Protein AF-A0A6S7KUR8-F1 (afdb_monomer_lite)

Radius of gyration: 21.48 Å; chains: 1; bounding box: 57×66×57 Å

Foldseek 3Di:
DDDDDPDPPPPDDDQKAKAWPVVWFACLAAPDPDQFQPDNQAEDNNSHDRRGTDHDDDDDDDAQDKGKTWMFIQAKALDPRDWDKKWKKKFFDPQAAQAQDSDAQDLQLVPAPPSASSPRRNGGYDDGNVLLLLQVQEFDDPPDDLDPQQAPDRGQLDHNNRRPSDHRRSDRNNVVPDPPDQADDSIATAEMAGQDLVCVVVQQCSGLQQDWHKFKDFDPQVCVVVVVPDHHGYPDDVVQQVDWDWDDPDPPDDTDITGIDTDTDHRNPHGGHHYDHHFTFDHGPSTAGPPRHTDIDITNHHDDPGRHMDMDMD

Sequence (314 aa):
MAKFARIFLLLATVQADMYLHNPRGSNNRLDEAKRERNNANRLFDSQNNNRGGYNVGSLYYYQESMLSVEWTNQHSCGDQNTHCEIILQYMCGDLVRDGTTTQTIPDNRVQCKNYNCNTDKTFGMHEDYDYYQECKYRNRNKGLFAADQNLKKDSAQATRQNPAGTRRGYECPEERDYYPYWHPSPWKDIAVLTNDATRCPFYEEESENVKGRYECVLPKEYLRSKNYRRYKIPNNEADCLAFSHIHYPSAFSNATELRGEWVLRPSHNLPPPECRETDWSRDNHLGNGVGGFPNTYNWTLPNINEESCTLRIR

pLDDT: mean 90.84, std 12.27, range [32.88, 98.19]

Secondary structure (DSSP, 8-state):
-----------------EEEEETTP-TT-SS-SSSS-S-TTSS----S-TT-----------TTSEEEEEEEETEEESSTT---EEEEEEEE-TT-B--S-SSPPPSSGGGSGGG-TTT-TTS-BSS-HHHHHHHHHBBP-TTS--TT-----SBTT--SS-TT----TT--HHHHHSSS-SS--SPEEEEEEES-GGGHHHHHHHSTTTS-EEEEEPPHHHHHHTTTTS--B-SSHHHHHT-EEEE-SSTTSPPEEEE-EEEEEPP---PPPEEEEPPPEEESTT---GGGPPEEEEEEPP----S-EEEEE-

InterPro domains:
  IPR053320 Protein DD3-3 O-glycosylation [PTHR35170] (5-314)

Organism: Paramuricea clavata (NCBI:txid317549)

Structure (mmCIF, N/CA/C/O backbone):
data_AF-A0A6S7KUR8-F1
#
_entry.id   AF-A0A6S7KUR8-F1
#
loop_
_atom_site.group_PDB
_atom_site.id
_atom_site.type_symbol
_atom_site.label_atom_id
_atom_site.label_alt_id
_atom_site.label_comp_id
_atom_site.label_asym_id
_atom_site.label_entity_id
_atom_site.label_seq_id
_atom_site.pdbx_PDB_ins_code
_atom_site.Cartn_x
_atom_site.Cartn_y
_atom_site.Cartn_z
_atom_site.occupancy
_atom_site.B_iso_or_equiv
_atom_site.auth_seq_id
_atom_site.auth_comp_id
_atom_site.auth_asym_id
_atom_site.auth_atom_id
_atom_site.pdbx_PDB_model_num
ATOM 1 N N . MET A 1 1 ? -25.609 -47.540 -11.527 1.00 36.53 1 MET A N 1
ATOM 2 C CA . MET A 1 1 ? -24.777 -46.397 -11.966 1.00 36.53 1 MET A CA 1
ATOM 3 C C . MET A 1 1 ? -25.183 -45.184 -11.144 1.00 36.53 1 MET A C 1
ATOM 5 O O . MET A 1 1 ? -26.255 -44.636 -11.372 1.00 36.53 1 MET A O 1
ATOM 9 N N . ALA A 1 2 ? -24.413 -44.856 -10.106 1.00 32.88 2 ALA A N 1
ATOM 10 C CA . ALA A 1 2 ? -24.737 -43.768 -9.188 1.00 32.88 2 ALA A CA 1
ATOM 11 C C . ALA A 1 2 ? -24.452 -42.415 -9.857 1.00 32.88 2 ALA A C 1
ATOM 13 O O . ALA A 1 2 ? -23.345 -42.170 -10.335 1.00 32.88 2 ALA A O 1
ATOM 14 N N . LYS A 1 3 ? -25.472 -41.555 -9.922 1.00 37.75 3 LYS A N 1
ATOM 15 C CA . LYS A 1 3 ? -25.357 -40.176 -10.401 1.00 37.75 3 LYS A CA 1
ATOM 16 C C . LYS A 1 3 ? -24.596 -39.365 -9.350 1.00 37.75 3 LYS A C 1
ATOM 18 O O . LYS A 1 3 ? -25.126 -39.116 -8.273 1.00 37.75 3 LYS A O 1
ATOM 23 N N . PHE A 1 4 ? -23.370 -38.953 -9.661 1.00 36.06 4 PHE A N 1
ATOM 24 C CA . PHE A 1 4 ? -22.641 -37.968 -8.864 1.00 36.06 4 PHE A CA 1
ATOM 25 C C . PHE A 1 4 ? -23.306 -36.597 -9.034 1.00 36.06 4 PHE A C 1
ATOM 27 O O . PHE A 1 4 ? -23.200 -35.968 -10.087 1.00 36.06 4 PHE A O 1
ATOM 34 N N . ALA A 1 5 ? -24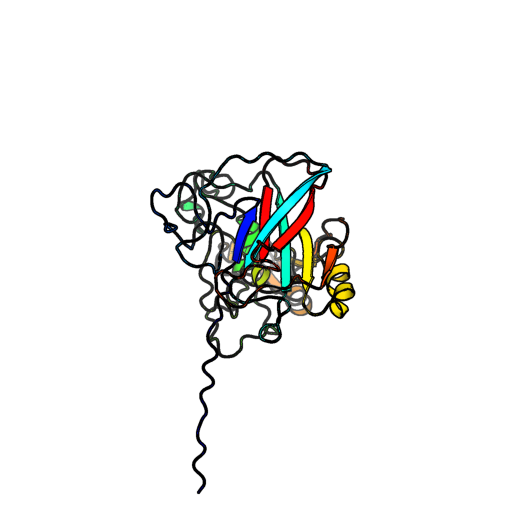.009 -36.142 -7.998 1.00 39.62 5 ALA A N 1
ATOM 35 C CA . ALA A 1 5 ? -24.450 -34.762 -7.883 1.00 39.62 5 ALA A CA 1
ATOM 36 C C . ALA A 1 5 ? -23.217 -33.880 -7.631 1.00 39.62 5 ALA A C 1
ATOM 38 O O . ALA A 1 5 ? -22.554 -34.001 -6.603 1.00 39.62 5 ALA A O 1
ATOM 39 N N . ARG A 1 6 ? -22.883 -33.012 -8.590 1.00 38.53 6 ARG A N 1
ATOM 40 C CA . ARG A 1 6 ? -21.882 -31.959 -8.394 1.00 38.53 6 ARG A CA 1
ATOM 41 C C . ARG A 1 6 ? -22.517 -30.861 -7.546 1.00 38.53 6 ARG A C 1
ATOM 43 O O . ARG A 1 6 ? -23.313 -30.077 -8.054 1.00 38.53 6 ARG A O 1
ATOM 50 N N . ILE A 1 7 ? -22.179 -30.830 -6.262 1.00 37.28 7 ILE A N 1
ATOM 51 C CA . ILE A 1 7 ? -22.455 -29.688 -5.391 1.00 37.28 7 ILE A CA 1
ATOM 52 C C . ILE A 1 7 ? -21.520 -28.563 -5.846 1.00 37.28 7 ILE A C 1
ATOM 54 O O . ILE A 1 7 ? -20.311 -28.628 -5.640 1.00 37.28 7 ILE A O 1
ATOM 58 N N . PHE A 1 8 ? -22.074 -27.560 -6.526 1.00 39.94 8 PHE A N 1
ATOM 59 C CA . PHE A 1 8 ? -21.392 -26.292 -6.761 1.00 39.94 8 PHE A CA 1
ATOM 60 C C . PHE A 1 8 ? -21.414 -25.509 -5.446 1.00 39.94 8 PHE A C 1
ATOM 62 O O . PHE A 1 8 ? -22.440 -24.938 -5.081 1.00 39.94 8 PHE A O 1
ATOM 69 N N . LEU A 1 9 ? -20.296 -25.509 -4.717 1.00 37.38 9 LEU A N 1
ATOM 70 C CA . LEU A 1 9 ? -20.076 -24.547 -3.641 1.00 37.38 9 LEU A CA 1
ATOM 71 C C . LEU A 1 9 ? -19.851 -23.178 -4.305 1.00 37.38 9 LEU A C 1
ATOM 73 O O . LEU A 1 9 ? -18.786 -22.918 -4.857 1.00 37.38 9 LEU A O 1
ATOM 77 N N . LEU A 1 10 ? -20.878 -22.329 -4.308 1.00 37.81 10 LEU A N 1
ATOM 78 C CA . LEU A 1 10 ? -20.752 -20.912 -4.643 1.00 37.81 10 LEU A CA 1
ATOM 79 C C . LEU A 1 10 ? -20.087 -20.210 -3.453 1.00 37.81 10 LEU A C 1
ATOM 81 O O . LEU A 1 10 ? -20.764 -19.805 -2.512 1.00 37.81 10 LEU A O 1
ATOM 85 N N . LEU A 1 11 ? -18.759 -20.097 -3.473 1.00 43.19 11 LEU A N 1
ATOM 86 C CA . LEU A 1 11 ? -18.032 -19.240 -2.540 1.00 43.19 11 LEU A CA 1
ATOM 87 C C . LEU A 1 11 ? -18.072 -17.813 -3.089 1.00 43.19 11 LEU A C 1
ATOM 89 O O . LEU A 1 11 ? -17.308 -17.443 -3.975 1.00 43.19 11 LEU A O 1
ATOM 93 N N . ALA A 1 12 ? -19.016 -17.020 -2.585 1.00 37.31 12 ALA A N 1
ATOM 94 C CA . ALA A 1 12 ? -19.077 -15.596 -2.872 1.00 37.31 12 ALA A CA 1
ATOM 95 C C . ALA A 1 12 ? -17.811 -14.897 -2.348 1.00 37.31 12 ALA A C 1
ATOM 97 O O . ALA A 1 12 ? -17.317 -15.195 -1.259 1.00 37.31 12 ALA A O 1
ATOM 98 N N . THR A 1 13 ? -17.290 -13.944 -3.118 1.00 42.72 13 THR A N 1
ATOM 99 C CA . THR A 1 13 ? -16.336 -12.951 -2.619 1.00 42.72 13 THR A CA 1
ATOM 100 C C . THR A 1 13 ? -17.027 -12.160 -1.511 1.00 42.72 13 THR A C 1
ATOM 102 O O . THR A 1 13 ? -17.958 -11.403 -1.787 1.00 42.72 13 THR A O 1
ATOM 105 N N . VAL A 1 14 ? -16.625 -12.363 -0.258 1.00 49.25 14 VAL A N 1
ATOM 106 C CA . VAL A 1 14 ? -17.146 -11.582 0.867 1.00 49.25 14 VAL A CA 1
ATOM 107 C C . VAL A 1 14 ? -16.396 -10.253 0.870 1.00 49.25 14 VAL A C 1
ATOM 109 O O . VAL A 1 14 ? -15.208 -10.218 1.183 1.00 49.25 14 VAL A O 1
ATOM 112 N N . GLN A 1 15 ? -17.060 -9.180 0.439 1.00 60.06 15 GLN A N 1
ATOM 113 C CA . GLN A 1 15 ? -16.566 -7.817 0.632 1.00 60.06 15 GLN A CA 1
ATOM 114 C C . GLN A 1 15 ? -16.864 -7.412 2.071 1.00 60.06 15 GLN A C 1
ATOM 116 O O . GLN A 1 15 ? -18.029 -7.250 2.424 1.00 60.06 15 GLN A O 1
ATOM 121 N N . ALA A 1 16 ? -15.831 -7.262 2.897 1.00 65.19 16 ALA A N 1
ATOM 122 C CA . ALA A 1 16 ? -15.999 -6.795 4.262 1.00 65.19 16 ALA A CA 1
ATOM 123 C C . ALA A 1 16 ? -16.082 -5.263 4.286 1.00 65.19 16 ALA A C 1
ATOM 125 O O . ALA A 1 16 ? -15.072 -4.570 4.212 1.00 65.19 16 ALA A O 1
ATOM 126 N N . ASP A 1 17 ? -17.300 -4.727 4.364 1.00 85.12 17 ASP A N 1
ATOM 127 C CA . ASP A 1 17 ? -17.509 -3.291 4.547 1.00 85.12 17 ASP A CA 1
ATOM 128 C C . ASP A 1 17 ? -16.891 -2.835 5.882 1.00 85.12 17 ASP A C 1
ATOM 130 O O . ASP A 1 17 ? -17.363 -3.225 6.955 1.00 85.12 17 ASP A O 1
ATOM 134 N N . MET A 1 18 ? -15.863 -1.987 5.805 1.00 88.81 18 MET A N 1
ATOM 135 C CA . MET A 1 18 ? -15.183 -1.418 6.967 1.00 88.81 18 MET A CA 1
ATOM 136 C C . MET A 1 18 ? -15.190 0.110 6.915 1.00 88.81 18 MET A C 1
ATOM 138 O O . MET A 1 18 ? -14.801 0.723 5.914 1.00 88.81 18 MET A O 1
ATOM 142 N N . TYR A 1 19 ? -15.668 0.734 7.989 1.00 90.69 19 TYR A N 1
ATOM 143 C CA . TYR A 1 19 ? -15.895 2.173 8.069 1.00 90.69 19 TYR A CA 1
ATOM 144 C C . TYR A 1 19 ? -15.058 2.772 9.183 1.00 90.69 19 TYR A C 1
ATOM 146 O O . TYR A 1 19 ? -15.333 2.561 10.358 1.00 90.69 19 TYR A O 1
ATOM 154 N N . LEU A 1 20 ? -14.061 3.559 8.798 1.00 92.56 20 LEU A N 1
ATOM 155 C CA . LEU A 1 20 ? -13.232 4.303 9.732 1.00 92.56 20 LEU A CA 1
ATOM 156 C C . LEU A 1 20 ? -13.905 5.644 10.069 1.00 92.56 20 LEU A C 1
ATOM 158 O O . LEU A 1 20 ? -14.148 6.462 9.176 1.00 92.56 20 LEU A O 1
ATOM 162 N N . HIS A 1 21 ? -14.228 5.852 11.341 1.00 92.31 21 HIS A N 1
ATOM 163 C CA . HIS A 1 21 ? -14.935 7.027 11.854 1.00 92.31 21 HIS A CA 1
ATOM 164 C C . HIS A 1 21 ? -13.981 8.087 12.410 1.00 92.31 21 HIS A C 1
ATOM 166 O O . HIS A 1 21 ? -14.204 9.281 12.187 1.00 92.31 21 HIS A O 1
ATOM 172 N N . ASN A 1 22 ? -12.900 7.657 13.065 1.00 93.19 22 ASN A N 1
ATOM 173 C CA . ASN A 1 22 ? -11.824 8.524 13.532 1.00 93.19 22 ASN A CA 1
ATOM 174 C C . ASN A 1 22 ? -10.464 7.827 13.332 1.00 93.19 22 ASN A C 1
ATOM 176 O O . ASN A 1 22 ? -10.327 6.697 13.777 1.00 93.19 22 ASN A O 1
ATOM 180 N N . PRO A 1 23 ? -9.470 8.436 12.662 1.00 92.69 23 PRO A N 1
ATOM 181 C CA . PRO A 1 23 ? -9.635 9.567 11.753 1.00 92.69 23 PRO A CA 1
ATOM 182 C C . PRO A 1 23 ? -10.666 9.241 10.659 1.00 92.69 23 PRO A C 1
ATOM 184 O O . PRO A 1 23 ? -10.956 8.087 10.368 1.00 92.69 23 PRO A O 1
ATOM 187 N N . ARG A 1 24 ? -11.273 10.258 10.052 1.00 91.69 24 ARG A N 1
ATOM 188 C CA . ARG A 1 24 ? -12.359 10.052 9.080 1.00 91.69 24 ARG A CA 1
ATOM 189 C C . ARG A 1 24 ? -11.864 9.310 7.829 1.00 91.69 24 ARG A C 1
ATOM 191 O O . ARG A 1 24 ? -11.064 9.851 7.072 1.00 91.69 24 ARG A O 1
ATOM 198 N N . GLY A 1 25 ? -12.376 8.106 7.566 1.00 92.12 25 GLY A N 1
ATOM 199 C CA . GLY A 1 25 ? -11.991 7.300 6.400 1.00 92.12 25 GLY A CA 1
ATOM 200 C C . GLY A 1 25 ? -12.563 7.813 5.076 1.00 92.12 25 GLY A C 1
ATOM 201 O O . GLY A 1 25 ? -13.762 8.040 4.957 1.00 92.12 25 GLY A O 1
ATOM 202 N N . SER A 1 26 ? -11.732 7.943 4.040 1.00 92.25 26 SER A N 1
ATOM 203 C CA . SER A 1 26 ? -12.142 8.550 2.760 1.00 92.25 26 SER A CA 1
ATOM 204 C C . SER A 1 26 ? -13.090 7.683 1.914 1.00 92.25 26 SER A C 1
ATOM 206 O O . SER A 1 26 ? -14.030 8.201 1.317 1.00 92.25 26 SER A O 1
ATOM 208 N N . ASN A 1 27 ? -12.864 6.366 1.817 1.00 93.06 27 ASN A N 1
ATOM 209 C CA . ASN A 1 27 ? -13.544 5.495 0.840 1.00 93.06 27 ASN A CA 1
ATOM 210 C C . ASN A 1 27 ? -13.445 6.013 -0.619 1.00 93.06 27 ASN A C 1
ATOM 212 O O . ASN A 1 27 ? -14.427 6.011 -1.364 1.00 93.06 27 ASN A O 1
ATOM 216 N N . ASN A 1 28 ? -12.257 6.478 -1.026 1.00 95.06 28 ASN A N 1
ATOM 217 C CA . ASN A 1 28 ? -11.979 7.161 -2.300 1.00 95.06 28 ASN A CA 1
ATOM 218 C C . ASN A 1 28 ? -12.682 8.515 -2.508 1.00 95.06 28 ASN A C 1
ATOM 220 O O . ASN A 1 28 ? -12.538 9.097 -3.586 1.00 95.06 28 ASN A O 1
ATOM 224 N N . ARG A 1 29 ? -13.387 9.062 -1.515 1.00 95.06 29 ARG A N 1
ATOM 225 C CA . ARG A 1 29 ? -14.042 10.370 -1.634 1.00 95.06 29 ARG A CA 1
ATOM 226 C C . ARG A 1 29 ? -13.050 11.527 -1.549 1.00 95.06 29 ARG A C 1
ATOM 228 O O . ARG A 1 29 ? -12.065 11.459 -0.810 1.00 95.06 29 ARG A O 1
ATOM 235 N N . LEU A 1 30 ? -13.306 12.569 -2.332 1.00 94.88 30 LEU A N 1
ATOM 236 C CA . LEU A 1 30 ? -12.589 13.842 -2.341 1.00 94.88 30 LEU A CA 1
ATOM 237 C C . LEU A 1 30 ? -13.512 14.947 -1.821 1.00 94.88 30 LEU A C 1
ATOM 239 O O . LEU A 1 30 ? -13.435 15.313 -0.657 1.00 94.88 30 LEU A O 1
ATOM 243 N N . ASP A 1 31 ? -14.399 15.455 -2.665 1.00 94.25 31 ASP A N 1
ATOM 244 C CA . ASP A 1 31 ? -15.277 16.596 -2.406 1.00 94.25 31 ASP A CA 1
ATOM 245 C C . ASP A 1 31 ? -16.657 16.398 -3.055 1.00 94.25 31 ASP A C 1
ATOM 247 O O . ASP A 1 31 ? -17.383 17.352 -3.338 1.00 94.25 31 ASP A O 1
ATOM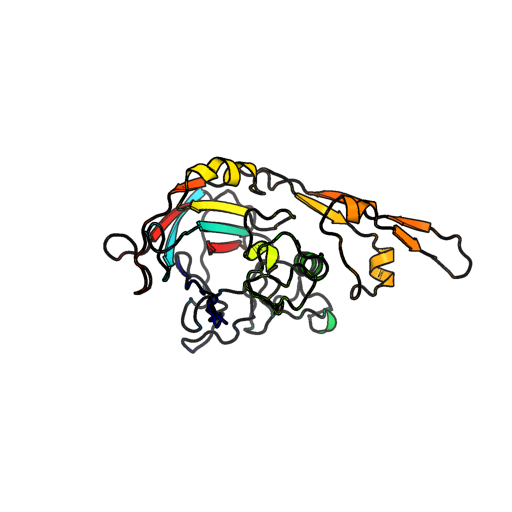 251 N N . GLU A 1 32 ? -17.051 15.143 -3.296 1.00 92.12 32 GLU A N 1
ATOM 252 C CA . GLU A 1 32 ? -18.289 14.835 -3.998 1.00 92.12 32 GLU A CA 1
ATOM 253 C C . GLU A 1 32 ? -19.516 15.406 -3.275 1.00 92.12 32 GLU A C 1
ATOM 255 O O . GLU A 1 32 ? -19.705 15.198 -2.074 1.00 92.12 32 GLU A O 1
ATOM 260 N N . ALA A 1 33 ? -20.402 16.059 -4.035 1.00 90.69 33 ALA A N 1
ATOM 261 C CA . ALA A 1 33 ? -21.660 16.609 -3.523 1.00 90.69 33 ALA A CA 1
ATOM 262 C C . ALA A 1 33 ? -22.702 15.530 -3.171 1.00 90.69 33 ALA A C 1
ATOM 264 O O . ALA A 1 33 ? -23.618 15.768 -2.385 1.00 90.69 33 ALA A O 1
ATOM 265 N N . LYS A 1 34 ? -22.598 14.345 -3.786 1.00 90.69 34 LYS A N 1
ATOM 266 C CA . LYS A 1 34 ? -23.509 13.215 -3.555 1.00 90.69 34 LYS A CA 1
ATOM 267 C C . LYS A 1 34 ? -22.985 12.303 -2.447 1.00 90.69 34 LYS A C 1
ATOM 269 O O . LYS A 1 34 ? -21.804 12.325 -2.107 1.00 90.69 34 LYS A O 1
ATOM 274 N N . ARG A 1 35 ? -23.873 11.463 -1.907 1.00 87.31 35 ARG A N 1
ATOM 275 C CA . ARG A 1 35 ? -23.541 10.475 -0.862 1.00 87.31 35 ARG A CA 1
ATOM 276 C C . ARG A 1 35 ? -22.672 9.332 -1.381 1.00 87.31 35 ARG A C 1
ATOM 278 O O . ARG A 1 35 ? -21.996 8.670 -0.606 1.00 87.31 35 ARG A O 1
ATOM 285 N N . GLU A 1 36 ? -22.691 9.092 -2.682 1.00 91.62 36 GLU A N 1
ATOM 286 C CA . GLU A 1 36 ? -21.858 8.110 -3.358 1.00 91.62 36 GLU A CA 1
ATOM 287 C C . GLU A 1 36 ? -20.466 8.673 -3.676 1.00 91.62 36 GLU A C 1
ATOM 289 O O . GLU A 1 36 ? -20.349 9.853 -4.008 1.00 91.62 36 GLU A O 1
ATOM 294 N N . ARG A 1 37 ? -19.419 7.839 -3.610 1.00 92.75 37 ARG A N 1
ATOM 295 C CA . ARG A 1 37 ? -18.112 8.180 -4.206 1.00 92.75 37 ARG A CA 1
ATOM 296 C C . ARG A 1 37 ? -18.239 8.260 -5.732 1.00 92.75 37 ARG A C 1
ATOM 298 O O . ARG A 1 37 ? -18.950 7.453 -6.335 1.00 92.75 37 ARG A O 1
ATOM 305 N N . ASN A 1 38 ? -17.529 9.190 -6.372 1.00 94.19 38 ASN A N 1
ATOM 306 C CA . ASN A 1 38 ? -17.600 9.349 -7.833 1.00 94.19 38 ASN A CA 1
ATOM 307 C C . ASN A 1 38 ? -16.735 8.324 -8.582 1.00 94.19 38 ASN A C 1
ATOM 309 O O . ASN A 1 38 ? -17.060 7.949 -9.707 1.00 94.19 38 ASN A O 1
ATOM 313 N N . ASN A 1 39 ? -15.631 7.876 -7.978 1.00 95.25 39 ASN A N 1
ATOM 314 C CA . ASN A 1 39 ? -14.683 6.961 -8.608 1.00 95.25 39 ASN A CA 1
ATOM 315 C C . ASN A 1 39 ? -14.092 5.974 -7.589 1.00 95.25 39 ASN A C 1
ATOM 317 O O . ASN A 1 39 ? -13.224 6.326 -6.793 1.00 95.25 39 ASN A O 1
ATOM 321 N N . ALA A 1 40 ? -14.507 4.706 -7.664 1.00 94.25 40 ALA A N 1
ATOM 322 C CA . ALA A 1 40 ? -13.987 3.625 -6.819 1.00 94.25 40 ALA A CA 1
ATOM 323 C C . ALA A 1 40 ? -12.515 3.253 -7.103 1.00 94.25 40 ALA A C 1
ATOM 325 O O . ALA A 1 40 ? -11.932 2.451 -6.376 1.00 94.25 40 ALA A O 1
ATOM 326 N N . ASN A 1 41 ? -11.925 3.812 -8.165 1.00 96.38 41 ASN A N 1
ATOM 327 C CA . ASN A 1 41 ? -10.565 3.532 -8.613 1.00 96.38 41 ASN A CA 1
ATOM 328 C C . ASN A 1 41 ? -9.581 4.667 -8.326 1.00 96.38 41 ASN A C 1
ATOM 330 O O . ASN A 1 41 ? -8.470 4.635 -8.858 1.00 96.38 41 ASN A O 1
ATOM 334 N N . ARG A 1 42 ? -9.974 5.696 -7.569 1.00 96.31 42 ARG A N 1
ATOM 335 C CA . ARG A 1 42 ? -9.190 6.929 -7.421 1.00 96.31 42 ARG A CA 1
ATOM 336 C C . ARG A 1 42 ? -7.847 6.702 -6.716 1.00 96.31 42 ARG A C 1
ATOM 338 O O . ARG A 1 42 ? -6.821 6.990 -7.325 1.00 96.31 42 ARG A O 1
ATOM 345 N N . LEU A 1 43 ? -7.867 6.194 -5.482 1.00 94.69 43 LEU A N 1
ATOM 346 C CA . LEU A 1 43 ? -6.701 6.070 -4.598 1.00 94.69 43 LEU A CA 1
ATOM 347 C C . LEU A 1 43 ? -6.349 4.614 -4.282 1.00 94.69 43 LEU A C 1
ATOM 349 O O . LEU A 1 43 ? -5.195 4.233 -4.438 1.00 94.69 43 LEU A O 1
ATOM 353 N N . PHE A 1 44 ? -7.332 3.824 -3.849 1.00 95.25 44 PHE A N 1
ATOM 354 C CA . PHE A 1 44 ? -7.133 2.464 -3.339 1.00 95.25 44 PHE A CA 1
ATOM 355 C C . PHE A 1 44 ? -8.400 1.621 -3.512 1.00 95.25 44 PHE A C 1
ATOM 357 O O . PHE A 1 44 ? -9.485 2.144 -3.786 1.00 95.25 44 PHE A O 1
ATOM 364 N N . ASP A 1 45 ? -8.298 0.308 -3.385 1.00 94.00 45 ASP A N 1
ATOM 365 C CA . ASP A 1 45 ? -9.442 -0.585 -3.422 1.00 94.00 45 ASP A CA 1
ATOM 366 C C . ASP A 1 45 ? -10.051 -0.746 -2.030 1.00 94.00 45 ASP A C 1
ATOM 368 O O . ASP A 1 45 ? -9.698 -1.646 -1.271 1.00 94.00 45 ASP A O 1
ATOM 372 N N . SER A 1 46 ? -11.006 0.124 -1.710 1.00 90.00 46 SER A N 1
ATOM 373 C CA . SER A 1 46 ? -11.593 0.171 -0.373 1.00 90.00 46 SER A CA 1
ATOM 374 C C . SER A 1 46 ? -12.419 -1.050 0.011 1.00 90.00 46 SER A C 1
ATOM 376 O O . SER A 1 46 ? -12.754 -1.173 1.182 1.00 90.00 46 SER A O 1
ATOM 378 N N . GLN A 1 47 ? -12.837 -1.874 -0.960 1.00 86.81 47 GLN A N 1
ATOM 379 C CA . GLN A 1 47 ? -13.801 -2.979 -0.820 1.00 86.81 47 GLN A CA 1
ATOM 380 C C . GLN A 1 47 ? -15.137 -2.638 -0.138 1.00 86.81 47 GLN A C 1
ATOM 382 O O . GLN A 1 47 ? -16.035 -3.471 -0.133 1.00 86.81 47 GLN A O 1
ATOM 387 N N . ASN A 1 48 ? -15.310 -1.408 0.330 1.00 86.94 48 ASN A N 1
ATOM 388 C CA . ASN A 1 48 ? -16.497 -0.905 0.980 1.00 86.94 48 ASN A CA 1
ATOM 389 C C . ASN A 1 48 ? -17.547 -0.522 -0.074 1.00 86.94 48 ASN A C 1
ATOM 391 O O . ASN A 1 48 ? -17.221 -0.168 -1.225 1.00 86.94 48 ASN A O 1
ATOM 395 N N . ASN A 1 49 ? -18.813 -0.546 0.318 1.00 83.50 49 ASN A N 1
ATOM 396 C CA . ASN A 1 49 ? -19.918 -0.098 -0.499 1.00 83.50 49 ASN A CA 1
ATOM 397 C C . ASN A 1 49 ? -19.759 1.357 -0.979 1.00 83.50 49 ASN A C 1
ATOM 399 O O . ASN A 1 49 ? -18.939 2.161 -0.518 1.00 83.50 49 ASN A O 1
ATOM 403 N N . ASN A 1 50 ? -20.572 1.707 -1.974 1.00 85.44 50 ASN A N 1
ATOM 404 C CA . ASN A 1 50 ? -20.451 2.983 -2.669 1.00 85.44 50 ASN A CA 1
ATOM 405 C C . ASN A 1 50 ? -20.853 4.200 -1.811 1.00 85.44 50 ASN A C 1
ATOM 407 O O . ASN A 1 50 ? -20.591 5.327 -2.224 1.00 85.44 50 ASN A O 1
ATOM 411 N N . ARG A 1 51 ? -21.513 3.987 -0.662 1.00 84.19 51 ARG A N 1
ATOM 412 C CA . ARG A 1 51 ? -22.160 5.011 0.181 1.00 84.19 51 ARG A CA 1
ATOM 413 C C . ARG A 1 51 ? -21.496 5.198 1.556 1.00 84.19 51 ARG A C 1
ATOM 415 O O . ARG A 1 51 ? -22.122 5.748 2.457 1.00 84.19 51 ARG A O 1
ATOM 422 N N . GLY A 1 52 ? -20.238 4.784 1.706 1.00 79.69 52 GLY A N 1
ATOM 423 C CA . GLY A 1 52 ? -19.409 5.045 2.888 1.00 79.69 52 GLY A CA 1
ATOM 424 C C . GLY A 1 52 ? -18.369 6.152 2.685 1.00 79.69 52 GLY A C 1
ATOM 425 O O . GLY A 1 52 ? -18.064 6.530 1.552 1.00 79.69 52 GLY A O 1
ATOM 426 N N . GLY A 1 53 ? -17.774 6.598 3.790 1.00 88.69 53 GLY A N 1
ATOM 427 C CA . GLY A 1 53 ? -16.609 7.483 3.825 1.00 88.69 53 GLY A CA 1
ATOM 428 C C . GLY A 1 53 ? -16.918 8.978 3.881 1.00 88.69 53 GLY A C 1
ATOM 429 O O . GLY A 1 53 ? -18.047 9.423 3.674 1.00 88.69 53 GLY A O 1
ATOM 430 N N . TYR A 1 54 ? -15.881 9.753 4.168 1.00 92.31 54 TYR A N 1
ATOM 431 C CA . TYR A 1 54 ? -15.937 11.194 4.369 1.00 92.31 54 TYR A CA 1
ATOM 432 C C . TYR A 1 54 ? -15.181 11.914 3.250 1.00 92.31 54 TYR A C 1
ATOM 434 O O . TYR A 1 54 ? -14.160 11.430 2.765 1.00 92.31 54 TYR A O 1
ATOM 442 N N . ASN A 1 55 ? -15.680 13.085 2.849 1.00 93.31 55 ASN A N 1
ATOM 443 C CA . ASN A 1 55 ? -14.911 13.988 1.995 1.00 93.31 55 ASN A CA 1
ATOM 444 C C . ASN A 1 55 ? -13.648 14.450 2.735 1.00 93.31 55 ASN 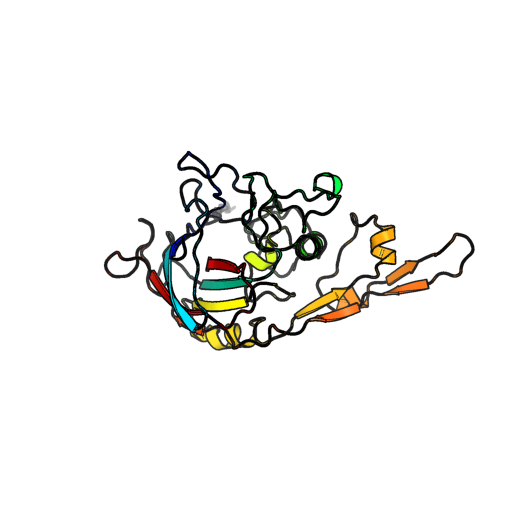A C 1
ATOM 446 O O . ASN A 1 55 ? -13.611 14.479 3.969 1.00 93.31 55 ASN A O 1
ATOM 450 N N . VAL A 1 56 ? -12.636 14.821 1.959 1.00 90.00 56 VAL A N 1
ATOM 451 C CA . VAL A 1 56 ? -11.355 15.323 2.443 1.00 90.00 56 VAL A CA 1
ATOM 452 C C . VAL A 1 56 ? -11.574 16.516 3.369 1.00 90.00 56 VAL A C 1
ATOM 454 O O . VAL A 1 56 ? -12.398 17.397 3.113 1.00 90.00 56 VAL A O 1
ATOM 457 N N . GLY A 1 57 ? -10.820 16.528 4.462 1.00 84.56 57 GLY A N 1
ATOM 458 C CA . GLY A 1 57 ? -10.777 17.614 5.427 1.00 84.56 57 GLY A CA 1
ATOM 459 C C . GLY A 1 57 ? -9.386 17.706 6.040 1.00 84.56 57 GLY A C 1
ATOM 460 O O . GLY A 1 57 ? -8.663 16.716 6.099 1.00 84.56 57 GLY A O 1
ATOM 461 N N . SER A 1 58 ? -9.010 18.898 6.491 1.00 79.19 58 SER A N 1
ATOM 462 C CA . SER A 1 58 ? -7.713 19.120 7.129 1.00 79.19 58 SER A CA 1
ATOM 463 C C . SER A 1 58 ? -7.780 18.705 8.597 1.00 79.19 58 SER A C 1
ATOM 465 O O . SER A 1 58 ? -8.476 19.337 9.392 1.00 79.19 58 SER A O 1
ATOM 467 N N . LEU A 1 59 ? -7.066 17.636 8.945 1.00 85.44 59 LEU A N 1
ATOM 468 C CA . LEU A 1 59 ? -6.872 17.180 10.319 1.00 85.44 59 LEU A CA 1
ATOM 469 C C . LEU A 1 59 ? -5.385 17.291 10.644 1.00 85.44 59 LEU A C 1
ATOM 471 O O . LEU A 1 59 ? -4.549 16.823 9.876 1.00 85.44 59 LEU A O 1
ATOM 475 N N . TYR A 1 60 ? -5.074 17.919 11.774 1.00 88.25 60 TYR A N 1
ATOM 476 C CA . TYR A 1 60 ? -3.713 18.027 12.284 1.00 88.25 60 TYR A CA 1
ATOM 477 C C . TYR A 1 60 ? -3.621 17.236 13.575 1.00 88.25 60 TYR A C 1
ATOM 479 O O . TYR A 1 60 ? -4.445 17.412 14.475 1.00 88.25 60 TYR A O 1
ATOM 487 N N . TYR A 1 61 ? -2.612 16.380 13.651 1.00 89.94 61 TYR A N 1
ATOM 488 C CA . TYR A 1 61 ? -2.320 15.589 14.831 1.00 89.94 61 TYR A CA 1
ATOM 489 C C . TYR A 1 61 ? -0.931 15.937 15.342 1.00 89.94 61 TYR A C 1
ATOM 491 O O . TYR A 1 61 ? -0.010 16.161 14.558 1.00 89.94 61 TYR A O 1
ATOM 499 N N . TYR A 1 62 ? -0.787 15.992 16.661 1.00 90.19 62 TYR A N 1
ATOM 500 C CA . TYR A 1 62 ? 0.500 16.251 17.289 1.00 90.19 62 TYR A CA 1
ATOM 501 C C . TYR A 1 62 ? 1.211 14.926 17.544 1.00 90.19 62 TYR A C 1
ATOM 503 O O . TYR A 1 62 ? 0.606 13.985 18.062 1.00 90.19 62 TYR A O 1
ATOM 511 N N . GLN A 1 63 ? 2.495 14.853 17.201 1.00 90.75 63 GLN A N 1
ATOM 512 C CA . GLN A 1 63 ? 3.349 13.734 17.600 1.00 90.75 63 GLN A CA 1
ATOM 513 C C . GLN A 1 63 ? 3.260 13.498 19.114 1.00 90.75 63 GLN A C 1
ATOM 515 O O . GLN A 1 63 ? 3.023 14.439 19.873 1.00 90.75 63 GLN A O 1
ATOM 520 N N . GLU A 1 64 ? 3.421 12.245 19.540 1.00 91.62 64 GLU A N 1
ATOM 521 C CA . GLU A 1 64 ? 3.342 11.812 20.946 1.00 91.62 64 GLU A CA 1
ATOM 522 C C . GLU A 1 64 ? 1.956 11.973 21.601 1.00 91.62 64 GLU A C 1
ATOM 524 O O . GLU A 1 64 ? 1.760 11.554 22.742 1.00 91.62 64 GLU A O 1
ATOM 529 N N . SER A 1 65 ? 0.963 12.520 20.891 1.00 94.31 65 SER A N 1
ATOM 530 C CA . SER A 1 65 ? -0.428 12.497 21.341 1.00 94.31 65 SER A CA 1
ATOM 531 C C . SER A 1 65 ? -1.097 11.151 21.045 1.00 94.31 65 SER A C 1
ATOM 533 O O . SER A 1 65 ? -0.660 10.383 20.184 1.00 94.31 65 SER A O 1
ATOM 535 N N . MET A 1 66 ? -2.174 10.863 21.774 1.00 95.31 66 MET A N 1
ATOM 536 C CA . MET A 1 66 ? -3.000 9.678 21.557 1.00 95.31 66 MET A CA 1
ATOM 537 C C . MET A 1 66 ? -4.116 9.981 20.550 1.00 95.31 66 MET A C 1
ATOM 539 O O . MET A 1 66 ? -4.915 10.898 20.747 1.00 95.31 66 MET A O 1
ATOM 543 N N . LEU A 1 67 ? -4.202 9.162 19.506 1.00 95.00 67 LEU A N 1
ATOM 544 C CA . LEU A 1 67 ? -5.291 9.120 18.540 1.00 95.00 67 LEU A CA 1
ATOM 545 C C . LEU A 1 67 ? -6.172 7.894 18.810 1.00 95.00 67 LEU A C 1
ATOM 547 O O . LEU A 1 67 ? -5.729 6.762 18.638 1.00 95.00 67 LEU A O 1
ATOM 551 N N . SER A 1 68 ? -7.431 8.119 19.198 1.00 96.06 68 SER A N 1
ATOM 552 C CA . SER A 1 68 ? -8.443 7.053 19.257 1.00 96.06 68 SER A CA 1
ATOM 553 C C . SER A 1 68 ? -8.887 6.705 17.839 1.00 96.06 68 SER A C 1
ATOM 555 O O . SER A 1 68 ? -9.623 7.470 17.209 1.00 96.06 68 SER A O 1
ATOM 557 N N . VAL A 1 69 ? -8.400 5.584 17.318 1.00 96.88 69 VAL A N 1
ATOM 558 C CA . VAL A 1 69 ? -8.815 5.034 16.030 1.00 96.88 69 VAL A CA 1
ATOM 559 C C . VAL A 1 69 ? -10.147 4.320 16.223 1.00 96.88 69 VAL A C 1
ATOM 561 O O . VAL A 1 69 ? -10.210 3.373 16.992 1.00 96.88 69 VAL A O 1
ATOM 564 N N . GLU A 1 70 ? -11.201 4.742 15.532 1.00 95.88 70 GLU A N 1
ATOM 565 C CA . GLU A 1 70 ? -12.560 4.220 15.695 1.00 95.88 70 GLU A CA 1
ATOM 566 C C . GLU A 1 70 ? -13.102 3.673 14.379 1.00 95.88 70 GLU A C 1
ATOM 568 O O . GLU A 1 70 ? -13.041 4.356 13.349 1.00 95.88 70 GLU A O 1
ATOM 573 N N . TRP A 1 71 ? -13.683 2.474 14.402 1.00 94.38 71 TRP A N 1
ATOM 574 C CA . TRP A 1 71 ? -14.266 1.859 13.213 1.00 94.38 71 TRP A CA 1
ATOM 575 C C . TRP A 1 71 ? -15.475 0.971 13.511 1.00 94.38 71 TRP A C 1
ATOM 577 O O . TRP A 1 71 ? -15.742 0.571 14.643 1.00 94.38 71 TRP A O 1
ATOM 587 N N . THR A 1 72 ? -16.205 0.646 12.448 1.00 92.50 72 THR A N 1
ATOM 588 C CA . THR A 1 72 ? -17.221 -0.410 12.424 1.00 92.50 72 THR A CA 1
ATOM 589 C C . THR A 1 72 ? -16.961 -1.342 11.238 1.00 92.50 72 THR A C 1
ATOM 591 O O . THR A 1 72 ? -16.455 -0.903 10.199 1.00 92.50 72 THR A O 1
ATOM 594 N N . ASN A 1 73 ? -17.241 -2.640 11.386 1.00 90.00 73 ASN A N 1
ATOM 595 C CA . ASN A 1 73 ? -16.963 -3.648 10.356 1.00 90.00 73 ASN A CA 1
ATOM 596 C C . ASN A 1 73 ? -18.127 -4.641 10.212 1.00 90.00 73 ASN A C 1
ATOM 598 O O . ASN A 1 73 ? -18.416 -5.433 11.100 1.00 90.00 73 ASN A O 1
ATOM 602 N N . GLN A 1 74 ? -18.793 -4.640 9.058 1.00 84.88 74 GLN A N 1
ATOM 603 C CA . GLN A 1 74 ? -20.110 -5.265 8.879 1.00 84.88 74 GLN A CA 1
ATOM 604 C C . GLN A 1 74 ? -20.126 -6.805 8.960 1.00 84.88 74 GLN A C 1
ATOM 606 O O . GLN A 1 74 ? -21.202 -7.377 9.107 1.00 84.88 74 GLN A O 1
ATOM 611 N N . HIS A 1 75 ? -18.974 -7.473 8.849 1.00 86.75 75 HIS A N 1
ATOM 612 C CA . HIS A 1 75 ? -18.868 -8.939 8.759 1.00 86.75 75 HIS A CA 1
ATOM 613 C C . HIS A 1 75 ? -18.400 -9.617 10.053 1.00 86.75 75 HIS A C 1
ATOM 615 O O . HIS A 1 75 ? -17.869 -10.728 10.003 1.00 86.75 75 HIS A O 1
ATOM 621 N N . SER A 1 76 ? -18.648 -8.979 11.202 1.00 87.88 76 SER A N 1
ATOM 622 C CA . SER A 1 76 ? -18.237 -9.415 12.545 1.00 87.88 76 SER A CA 1
ATOM 623 C C . SER A 1 76 ? -16.726 -9.611 12.714 1.00 87.88 76 SER A C 1
ATOM 625 O O . SER A 1 76 ? -15.954 -9.708 11.762 1.00 87.88 76 SER A O 1
ATOM 627 N N . CYS A 1 77 ? -16.285 -9.629 13.961 1.00 90.44 77 CYS A N 1
ATOM 628 C CA . CYS A 1 77 ? -14.922 -9.930 14.380 1.00 90.44 77 CYS A CA 1
ATOM 629 C C . CYS A 1 77 ? -15.031 -10.541 15.781 1.00 90.44 77 CYS A C 1
ATOM 631 O O . CYS A 1 77 ? -15.971 -10.208 16.503 1.00 90.44 77 CYS A O 1
ATOM 633 N N . GLY A 1 78 ? -14.164 -11.485 16.150 1.00 86.12 78 GLY A N 1
ATOM 634 C CA . GLY A 1 78 ? -14.289 -12.186 17.435 1.00 86.12 78 GLY A CA 1
ATOM 635 C C . GLY A 1 78 ? -15.610 -12.952 17.634 1.00 86.12 78 GLY A C 1
ATOM 636 O O . GLY A 1 78 ? -16.000 -13.208 18.770 1.00 86.12 78 GLY A O 1
ATOM 637 N N . ASP A 1 79 ? -16.322 -13.296 16.553 1.00 85.00 79 ASP A N 1
ATOM 638 C CA . ASP A 1 79 ? -17.573 -14.065 16.580 1.00 85.00 79 ASP A CA 1
ATOM 639 C C . ASP A 1 79 ? -17.380 -15.467 15.976 1.00 85.00 79 ASP A C 1
ATOM 641 O O . ASP A 1 79 ? -16.470 -15.707 15.183 1.00 85.00 79 ASP A O 1
ATOM 645 N N . GLN A 1 80 ? -18.268 -16.405 16.314 1.00 83.88 80 GLN A N 1
ATOM 646 C CA . GLN A 1 80 ? -18.195 -17.805 15.862 1.00 83.88 80 GLN A CA 1
ATOM 647 C C . GLN A 1 80 ? -18.307 -17.986 14.336 1.00 83.88 80 GLN A C 1
ATOM 649 O O . GLN A 1 80 ? -17.966 -19.045 13.811 1.00 83.88 80 GLN A O 1
ATOM 654 N N . ASN A 1 81 ? -18.816 -16.975 13.628 1.00 82.38 81 ASN A N 1
ATOM 655 C CA . ASN A 1 81 ? -19.129 -17.052 12.203 1.00 82.38 81 ASN A CA 1
ATOM 656 C C . ASN A 1 81 ? -17.970 -16.624 11.289 1.00 82.38 81 ASN A C 1
ATOM 658 O O . ASN A 1 81 ? -17.946 -17.022 10.123 1.00 82.38 81 ASN A O 1
ATOM 662 N N . THR A 1 82 ? -17.010 -15.846 11.802 1.00 84.44 82 THR A N 1
ATOM 663 C CA . THR A 1 82 ? -15.971 -15.212 10.981 1.00 84.44 82 THR A CA 1
ATOM 664 C C . THR A 1 82 ? -14.611 -15.276 11.663 1.00 84.44 82 THR A C 1
ATOM 666 O O . THR A 1 82 ? -14.454 -14.867 12.811 1.00 84.44 82 THR A O 1
ATOM 669 N N . HIS A 1 83 ? -13.595 -15.726 10.919 1.00 87.06 83 HIS A N 1
ATOM 670 C CA . HIS A 1 83 ? -12.201 -15.498 11.292 1.00 87.06 83 HIS A CA 1
ATOM 671 C C . HIS A 1 83 ? -11.770 -14.113 10.811 1.00 87.06 83 HIS A C 1
ATOM 673 O O . HIS A 1 83 ? -11.890 -13.812 9.623 1.00 87.06 83 HIS A O 1
ATOM 679 N N . CYS A 1 84 ? -11.298 -13.284 11.735 1.00 89.19 84 CYS A N 1
ATOM 680 C CA . CYS A 1 84 ? -11.033 -11.875 11.500 1.00 89.19 84 CYS A CA 1
ATOM 681 C C . CYS A 1 84 ? -9.596 -11.527 11.900 1.00 89.19 84 CYS A C 1
ATOM 683 O O . CYS A 1 84 ? -9.126 -11.904 12.975 1.00 89.19 84 CYS A O 1
ATOM 685 N N . GLU A 1 85 ? -8.922 -10.803 11.012 1.00 92.25 85 GLU A N 1
ATOM 686 C CA . GLU A 1 85 ? -7.615 -10.192 11.222 1.00 92.25 85 GLU A CA 1
ATOM 687 C C . GLU A 1 85 ? -7.752 -8.736 10.778 1.00 92.25 85 GLU A C 1
ATOM 689 O O . GLU A 1 85 ? -8.059 -8.488 9.616 1.00 92.25 85 GLU A O 1
ATOM 694 N N . ILE A 1 86 ? -7.583 -7.792 11.701 1.00 94.56 86 ILE A N 1
ATOM 695 C CA . ILE A 1 86 ? -7.611 -6.355 11.423 1.00 94.56 86 ILE A CA 1
ATOM 696 C C . ILE A 1 86 ? -6.188 -5.836 11.537 1.00 94.56 86 ILE A C 1
ATOM 698 O O . ILE A 1 86 ? -5.552 -5.983 12.582 1.00 94.56 86 ILE A O 1
ATOM 702 N N . ILE A 1 87 ? -5.701 -5.196 10.481 1.00 96.69 87 ILE A N 1
ATOM 703 C CA . ILE A 1 87 ? -4.359 -4.615 10.456 1.00 96.69 87 ILE A CA 1
ATOM 704 C C . ILE A 1 87 ? -4.464 -3.097 10.349 1.00 96.69 87 ILE A C 1
ATOM 706 O O . ILE A 1 87 ? -5.043 -2.563 9.400 1.00 96.69 87 ILE A O 1
ATOM 710 N N . LEU A 1 88 ? -3.868 -2.401 11.317 1.00 97.88 88 LEU A N 1
ATOM 711 C CA . LEU A 1 88 ? -3.730 -0.948 11.333 1.00 97.88 88 LEU A CA 1
ATOM 712 C C . LEU A 1 88 ? -2.338 -0.560 10.852 1.00 97.88 88 LEU A C 1
ATOM 714 O O . LEU A 1 88 ? -1.331 -1.030 11.383 1.00 97.88 88 LEU A O 1
ATOM 718 N N . GLN A 1 89 ? -2.285 0.317 9.855 1.00 97.88 89 GLN A N 1
ATOM 719 C CA . GLN A 1 89 ? -1.045 0.746 9.219 1.00 97.88 89 GLN A CA 1
ATOM 720 C C . GLN A 1 89 ? -1.085 2.226 8.869 1.00 97.88 89 GLN A C 1
ATOM 722 O O . GLN A 1 89 ? -2.147 2.805 8.629 1.00 97.88 89 GLN A O 1
ATOM 727 N N . TYR A 1 90 ? 0.094 2.827 8.763 1.00 97.00 90 TYR A N 1
ATOM 728 C CA . TYR A 1 90 ? 0.247 4.194 8.288 1.00 97.00 90 TYR A CA 1
ATOM 729 C C . TYR A 1 90 ? 1.408 4.326 7.312 1.00 97.00 90 TYR A C 1
ATOM 731 O O . TYR A 1 90 ? 2.323 3.508 7.267 1.00 97.00 90 TYR A O 1
ATOM 739 N N . MET A 1 91 ? 1.376 5.394 6.532 1.00 95.94 91 MET A N 1
ATOM 740 C CA . MET A 1 91 ? 2.460 5.798 5.653 1.00 95.94 91 MET A CA 1
ATOM 741 C C . MET A 1 91 ? 2.542 7.317 5.676 1.00 95.94 91 MET A C 1
ATOM 743 O O . MET A 1 91 ? 1.515 7.991 5.656 1.00 95.94 91 MET A O 1
ATOM 747 N N . CYS A 1 92 ? 3.757 7.851 5.695 1.00 94.38 92 CYS A N 1
ATOM 748 C CA . CYS A 1 92 ? 3.997 9.285 5.601 1.00 94.38 92 CYS A CA 1
ATOM 749 C C . CYS A 1 92 ? 5.097 9.567 4.589 1.00 94.38 92 CYS A C 1
ATOM 751 O O . CYS A 1 92 ? 6.005 8.751 4.425 1.00 94.38 92 CYS A O 1
ATOM 753 N N . GLY A 1 93 ? 5.009 10.725 3.950 1.00 93.06 93 GLY A N 1
ATOM 754 C CA . GLY A 1 93 ? 6.032 11.233 3.051 1.00 93.06 93 GLY A CA 1
ATOM 755 C C . GLY A 1 93 ? 5.516 12.374 2.184 1.00 93.06 93 GLY A C 1
ATOM 756 O O . GLY A 1 93 ? 4.315 12.485 1.935 1.00 93.06 93 GLY A O 1
ATOM 757 N N . ASP A 1 94 ? 6.444 13.162 1.648 1.00 92.75 94 ASP A N 1
ATOM 758 C CA . ASP A 1 94 ? 6.202 14.327 0.778 1.00 92.75 94 ASP A CA 1
ATOM 759 C C . ASP A 1 94 ? 5.236 14.097 -0.397 1.00 92.75 94 ASP A C 1
ATOM 761 O O . ASP A 1 94 ? 4.642 15.032 -0.948 1.00 92.75 94 ASP A O 1
ATOM 765 N N . LEU A 1 95 ? 5.137 12.850 -0.853 1.00 94.69 95 LEU A N 1
ATOM 766 C CA . LEU A 1 95 ? 4.351 12.470 -2.016 1.00 94.69 95 LEU A CA 1
ATOM 767 C C . LEU A 1 95 ? 2.908 12.068 -1.673 1.00 94.69 95 LEU A C 1
ATOM 769 O O . LEU A 1 95 ? 2.065 12.094 -2.579 1.00 94.69 95 LEU A O 1
ATOM 773 N N . VAL A 1 96 ? 2.620 11.744 -0.408 1.00 95.50 96 VAL A N 1
ATOM 774 C CA . VAL A 1 96 ? 1.289 11.340 0.063 1.00 95.50 96 VAL A CA 1
ATOM 775 C C . VAL A 1 96 ? 0.338 12.533 -0.007 1.00 95.50 96 VAL A C 1
ATOM 777 O O . VAL A 1 96 ? 0.639 13.606 0.506 1.00 95.50 96 VAL A O 1
ATOM 780 N N . ARG A 1 97 ? -0.811 12.378 -0.676 1.00 95.06 97 ARG A N 1
ATOM 781 C CA . ARG A 1 97 ? -1.757 13.484 -0.907 1.00 95.06 97 ARG A CA 1
ATOM 782 C C . ARG A 1 97 ? -3.136 13.029 -1.373 1.00 95.06 97 ARG A C 1
ATOM 784 O O . ARG A 1 97 ? -3.276 12.023 -2.066 1.00 95.06 97 ARG A O 1
ATOM 791 N N . ASP A 1 98 ? -4.131 13.882 -1.151 1.00 94.69 98 ASP A N 1
ATOM 792 C CA . ASP A 1 98 ? -5.491 13.696 -1.670 1.00 94.69 98 ASP A CA 1
ATOM 793 C C . ASP A 1 98 ? -5.660 14.107 -3.140 1.00 94.69 98 ASP A C 1
ATOM 795 O O . ASP A 1 98 ? -6.487 13.548 -3.868 1.00 94.69 98 ASP A O 1
ATOM 799 N N . GLY A 1 99 ? -4.873 15.077 -3.604 1.00 95.19 99 GLY A N 1
ATOM 800 C CA . GLY A 1 99 ? -5.064 15.706 -4.911 1.00 95.19 99 GLY A CA 1
ATOM 801 C C . GLY A 1 99 ? -6.315 16.588 -4.983 1.00 95.19 99 GLY A C 1
ATOM 802 O O . GLY A 1 99 ? -6.975 16.858 -3.985 1.00 95.19 99 GLY A O 1
ATOM 803 N N . THR A 1 100 ? -6.632 17.065 -6.185 1.00 95.56 100 THR A N 1
ATOM 804 C CA . THR A 1 100 ? -7.730 18.013 -6.446 1.00 95.56 100 THR A CA 1
ATOM 805 C C . THR A 1 100 ? -8.770 17.478 -7.427 1.00 95.56 100 THR A C 1
ATOM 807 O O . THR A 1 100 ? -9.688 18.196 -7.816 1.00 95.56 100 THR A O 1
ATOM 810 N N . THR A 1 101 ? -8.636 16.222 -7.859 1.00 96.00 101 THR A N 1
ATOM 811 C CA . THR A 1 101 ? -9.585 15.573 -8.764 1.00 96.00 101 THR A CA 1
ATOM 812 C C . THR A 1 101 ? -10.029 14.205 -8.262 1.00 96.00 101 THR A C 1
ATOM 814 O O . THR A 1 101 ? -9.296 13.484 -7.584 1.00 96.00 101 THR A O 1
ATOM 817 N N . THR A 1 102 ? -11.238 13.817 -8.665 1.00 95.94 102 THR A N 1
ATOM 818 C CA . THR A 1 102 ? -11.778 12.470 -8.449 1.00 95.94 102 THR A CA 1
ATOM 819 C C . THR A 1 102 ? -11.269 11.452 -9.476 1.00 95.94 102 THR A C 1
ATOM 821 O O . THR A 1 102 ? -11.539 10.257 -9.355 1.00 95.94 102 THR A O 1
ATOM 824 N N . GLN A 1 103 ? -10.517 11.885 -10.493 1.00 97.00 103 GLN A N 1
ATOM 825 C CA . GLN A 1 103 ? -9.916 10.987 -11.480 1.00 97.00 103 GLN A CA 1
ATOM 826 C C . GLN A 1 103 ? -8.787 10.140 -10.876 1.00 97.00 103 GLN A C 1
ATOM 828 O O . GLN A 1 103 ? -8.063 10.569 -9.982 1.00 97.00 103 GLN A O 1
ATOM 833 N N . THR A 1 104 ? -8.622 8.925 -11.398 1.00 97.69 104 THR A N 1
ATOM 834 C CA . THR A 1 104 ? -7.503 8.045 -11.044 1.00 97.69 104 THR A CA 1
ATOM 835 C C . THR A 1 104 ? -6.209 8.573 -11.651 1.00 97.69 104 THR A C 1
ATOM 837 O O . THR A 1 104 ? -6.174 8.864 -12.848 1.00 97.69 104 THR A O 1
ATOM 840 N N . ILE A 1 105 ? -5.136 8.616 -10.857 1.00 97.94 105 ILE A N 1
ATOM 841 C CA . ILE A 1 105 ? -3.798 8.992 -11.329 1.00 97.94 105 ILE A CA 1
ATOM 842 C C . ILE A 1 105 ? -3.398 8.176 -12.579 1.00 97.94 105 ILE A C 1
ATOM 844 O O . ILE A 1 105 ? -3.620 6.964 -12.598 1.00 97.94 105 ILE A O 1
ATOM 848 N N . PRO A 1 106 ? -2.875 8.764 -13.670 1.00 97.06 106 PRO A N 1
ATOM 849 C CA . PRO A 1 106 ? -2.585 8.021 -14.904 1.00 97.06 106 PRO A CA 1
ATOM 850 C C . PRO A 1 106 ? -1.395 7.057 -14.792 1.00 97.06 106 PRO A C 1
ATOM 852 O O . PRO A 1 106 ? -0.379 7.410 -14.227 1.00 97.06 106 PRO A O 1
ATOM 855 N N . ASP A 1 107 ? -1.468 5.866 -15.399 1.00 94.75 107 ASP A N 1
ATOM 856 C CA . ASP A 1 107 ? -0.318 4.932 -15.474 1.00 94.75 107 ASP A CA 1
ATOM 857 C C . ASP A 1 107 ? 0.672 5.345 -16.575 1.00 94.75 107 ASP A C 1
ATOM 859 O O . ASP A 1 107 ? 1.869 5.085 -16.504 1.00 94.75 107 ASP A O 1
ATOM 863 N N . ASN A 1 108 ? 0.186 6.012 -17.625 1.00 94.00 108 ASN A N 1
ATOM 864 C CA . ASN A 1 108 ? 1.054 6.544 -18.663 1.00 94.00 108 ASN A CA 1
ATOM 865 C C . ASN A 1 108 ? 1.515 7.951 -18.281 1.00 94.00 108 ASN A C 1
ATOM 867 O O . ASN A 1 108 ? 0.737 8.900 -18.345 1.00 94.00 108 ASN A O 1
ATOM 871 N N . ARG A 1 109 ? 2.812 8.089 -17.996 1.00 93.44 109 ARG A N 1
ATOM 872 C CA . ARG A 1 109 ? 3.459 9.359 -17.637 1.00 93.44 109 ARG A CA 1
ATOM 873 C C . ARG A 1 109 ? 3.152 10.518 -18.588 1.00 93.44 109 ARG A C 1
ATOM 875 O O . ARG A 1 109 ? 3.096 11.647 -18.129 1.00 93.44 109 ARG A O 1
ATOM 882 N N . VAL A 1 110 ? 2.904 10.263 -19.876 1.00 94.62 110 VAL A N 1
ATOM 883 C CA . VAL A 1 110 ? 2.526 11.299 -20.867 1.00 94.62 110 VAL A CA 1
ATOM 884 C C . VAL A 1 110 ? 1.233 12.037 -20.499 1.00 94.62 110 VAL A C 1
ATOM 886 O O . VAL A 1 110 ? 1.038 13.171 -20.916 1.00 94.62 110 VAL A O 1
ATOM 889 N N . GLN A 1 111 ? 0.359 11.411 -19.711 1.00 95.81 111 GLN A N 1
ATOM 890 C CA . GLN A 1 111 ? -0.901 11.999 -19.255 1.00 95.81 111 GLN A CA 1
ATOM 891 C C . GLN A 1 111 ? -0.753 12.814 -17.960 1.00 95.81 111 GLN A C 1
ATOM 893 O O . GLN A 1 111 ? -1.723 13.420 -17.520 1.00 95.81 111 GLN A O 1
ATOM 898 N N . CYS A 1 112 ? 0.436 12.823 -17.355 1.00 96.31 112 CYS A N 1
ATOM 899 C CA . CYS A 1 112 ? 0.748 13.588 -16.154 1.00 96.31 112 CYS A CA 1
ATOM 900 C C . CYS A 1 112 ? 1.508 14.867 -16.519 1.00 96.31 112 CYS A C 1
ATOM 902 O O . CYS A 1 112 ? 2.262 14.911 -17.501 1.00 96.31 112 CYS A O 1
ATOM 904 N N . LYS A 1 113 ? 1.362 15.908 -15.699 1.00 95.88 113 LYS A N 1
ATOM 905 C CA . LYS A 1 113 ? 2.099 17.164 -15.857 1.00 95.88 113 LYS A CA 1
ATOM 906 C C . LYS A 1 113 ? 3.608 16.898 -15.915 1.00 95.88 113 LYS A C 1
ATOM 908 O O . LYS A 1 113 ? 4.153 16.136 -15.120 1.00 95.88 113 LYS A O 1
ATOM 913 N N . ASN A 1 114 ? 4.296 17.526 -16.870 1.00 95.25 114 ASN A N 1
ATOM 914 C CA . ASN A 1 114 ? 5.745 17.388 -17.074 1.00 95.25 114 ASN A CA 1
ATOM 915 C C . ASN A 1 114 ? 6.236 15.932 -17.204 1.00 95.25 114 ASN A C 1
ATOM 917 O O . ASN A 1 114 ? 7.377 15.631 -16.856 1.00 95.25 114 ASN A O 1
ATOM 921 N N . TYR A 1 115 ? 5.390 15.020 -17.692 1.00 95.06 115 TYR A N 1
ATOM 922 C CA . TYR A 1 115 ? 5.715 13.598 -17.811 1.00 95.06 115 TYR A CA 1
ATOM 923 C C . TYR A 1 115 ? 6.069 12.931 -16.467 1.00 95.06 115 TYR A C 1
ATOM 925 O O . TYR A 1 115 ? 6.841 11.965 -16.434 1.00 95.06 115 TYR A O 1
ATOM 933 N N . ASN A 1 116 ? 5.554 13.442 -15.344 1.00 96.00 116 ASN A N 1
ATOM 934 C CA . ASN A 1 116 ? 5.854 12.931 -14.009 1.00 96.00 116 ASN A CA 1
ATOM 935 C C . ASN A 1 116 ? 4.603 12.908 -13.123 1.00 96.00 116 ASN A C 1
ATOM 937 O O . ASN A 1 116 ? 4.122 13.941 -12.672 1.00 96.00 116 ASN A O 1
ATOM 941 N N . CYS A 1 117 ? 4.099 11.708 -12.841 1.00 95.94 117 CYS A N 1
ATOM 942 C CA . CYS A 1 117 ? 2.910 11.535 -12.013 1.00 95.94 117 CYS A CA 1
ATOM 943 C C . CYS A 1 117 ? 3.190 11.712 -10.512 1.00 95.94 117 CYS A C 1
ATOM 945 O O . CYS A 1 117 ? 2.283 12.080 -9.772 1.00 95.94 117 CYS A O 1
ATOM 947 N N . ASN A 1 118 ? 4.434 11.522 -10.054 1.00 96.38 118 ASN A N 1
ATOM 948 C CA . ASN A 1 118 ? 4.774 11.706 -8.640 1.00 96.38 118 ASN A CA 1
ATOM 949 C C . ASN A 1 118 ? 4.641 13.173 -8.223 1.00 96.38 118 ASN A C 1
ATOM 951 O O . ASN A 1 118 ? 4.174 13.448 -7.123 1.00 96.38 118 ASN A O 1
ATOM 955 N N . THR A 1 119 ? 4.978 14.111 -9.111 1.00 95.31 119 THR A N 1
ATOM 956 C CA . THR A 1 119 ? 4.914 15.557 -8.836 1.00 95.31 119 THR A CA 1
ATOM 957 C C . THR A 1 119 ? 3.627 16.223 -9.324 1.00 95.31 119 THR A C 1
ATOM 959 O O . THR A 1 119 ? 3.386 17.395 -9.021 1.00 95.31 119 THR A O 1
ATOM 962 N N . ASP A 1 120 ? 2.778 15.496 -10.053 1.00 96.69 120 ASP A N 1
ATOM 963 C CA . ASP A 1 120 ? 1.466 15.979 -10.468 1.00 96.69 120 ASP A CA 1
ATOM 964 C C . ASP A 1 120 ? 0.470 15.922 -9.298 1.00 96.69 120 ASP A C 1
ATOM 966 O O . ASP A 1 120 ? -0.195 14.912 -9.042 1.00 96.69 120 ASP A O 1
ATOM 970 N N . LYS A 1 121 ? 0.385 17.038 -8.566 1.00 95.25 121 LYS A N 1
ATOM 971 C CA . LYS A 1 121 ? -0.493 17.202 -7.399 1.00 95.25 121 LYS A CA 1
ATOM 972 C C . LYS A 1 121 ? -1.983 17.271 -7.748 1.00 95.25 121 LYS A C 1
ATOM 974 O O . LYS A 1 121 ? -2.799 17.330 -6.834 1.00 95.25 121 LYS A O 1
ATOM 979 N N . THR A 1 122 ? -2.362 17.260 -9.029 1.00 96.62 122 THR A N 1
ATOM 980 C CA . THR A 1 122 ? -3.777 17.180 -9.408 1.00 96.62 122 THR A CA 1
ATOM 981 C C . THR A 1 122 ? -4.389 15.864 -8.939 1.00 96.62 122 THR A C 1
ATOM 983 O O . THR A 1 122 ? -5.525 15.856 -8.472 1.00 96.62 122 THR A O 1
ATOM 986 N N . PHE A 1 123 ? -3.638 14.765 -8.993 1.00 97.50 123 PHE A N 1
ATOM 987 C CA . PHE A 1 123 ? -4.122 13.450 -8.588 1.00 97.50 123 PHE A CA 1
ATOM 988 C C . PHE A 1 123 ? -3.741 13.117 -7.148 1.00 97.50 123 PHE A C 1
ATOM 990 O O . PHE A 1 123 ? -2.655 13.472 -6.678 1.00 97.50 123 PHE A O 1
ATOM 997 N N . GLY A 1 124 ? -4.639 12.403 -6.472 1.00 96.56 124 GLY A N 1
ATOM 998 C CA . GLY A 1 124 ? -4.352 11.797 -5.182 1.00 96.56 124 GLY A CA 1
ATOM 999 C C . GLY A 1 124 ? -3.392 10.620 -5.318 1.00 96.56 124 GLY A C 1
ATOM 1000 O O . GLY A 1 124 ? -3.391 9.927 -6.340 1.00 96.56 124 GLY A O 1
ATOM 1001 N N . MET A 1 125 ? -2.569 10.413 -4.296 1.00 96.62 125 MET A N 1
ATOM 1002 C CA . MET A 1 125 ? -1.525 9.401 -4.289 1.00 96.62 125 MET A CA 1
ATOM 1003 C C . MET A 1 125 ? -1.201 9.012 -2.847 1.00 96.62 125 MET A C 1
ATOM 1005 O O . MET A 1 125 ? -0.843 9.870 -2.046 1.00 96.62 125 MET A O 1
ATOM 1009 N N . HIS A 1 126 ? -1.349 7.731 -2.520 1.00 95.94 126 HIS A N 1
ATOM 1010 C CA . HIS A 1 126 ? -0.781 7.163 -1.299 1.00 95.94 126 HIS A CA 1
ATOM 1011 C C . HIS A 1 126 ? 0.609 6.626 -1.646 1.00 95.94 126 HIS A C 1
ATOM 1013 O O . HIS A 1 126 ? 1.615 7.213 -1.272 1.00 95.94 126 HIS A O 1
ATOM 1019 N N . GLU A 1 127 ? 0.642 5.549 -2.424 1.0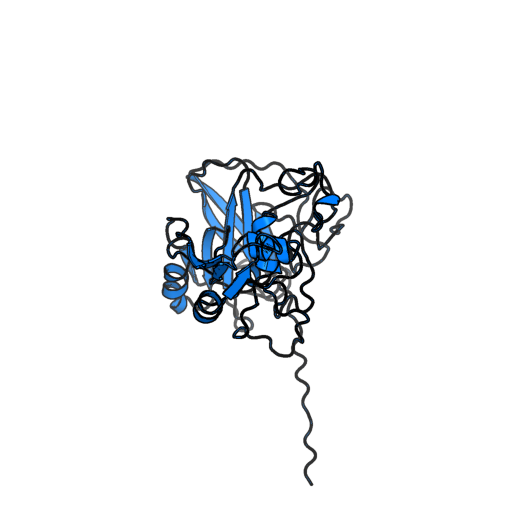0 96.62 127 GLU A N 1
ATOM 1020 C CA . GLU A 1 127 ? 1.857 4.903 -2.915 1.00 96.62 127 GLU A CA 1
ATOM 1021 C C . GLU A 1 127 ? 2.353 5.589 -4.191 1.00 96.62 127 GLU A C 1
ATOM 1023 O O . GLU A 1 127 ? 1.545 6.035 -5.010 1.00 96.62 127 GLU A O 1
ATOM 1028 N N . ASP A 1 128 ? 3.669 5.695 -4.369 1.00 96.19 128 ASP A N 1
ATOM 1029 C CA . ASP A 1 128 ? 4.245 6.371 -5.530 1.00 96.19 128 ASP A CA 1
ATOM 1030 C C . ASP A 1 128 ? 4.251 5.511 -6.808 1.00 96.19 128 ASP A C 1
ATOM 1032 O O . ASP A 1 128 ? 3.961 4.310 -6.819 1.00 96.19 128 ASP A O 1
ATOM 1036 N N . TYR A 1 129 ? 4.558 6.163 -7.931 1.00 96.56 129 TYR A N 1
ATOM 1037 C CA . TYR A 1 129 ? 4.594 5.521 -9.241 1.00 96.56 129 TYR A CA 1
ATOM 1038 C C . TYR A 1 129 ? 5.609 4.380 -9.323 1.00 96.56 129 TYR A C 1
ATOM 1040 O O . TYR A 1 129 ? 5.322 3.378 -9.979 1.00 96.56 129 TYR A O 1
ATOM 1048 N N . ASP A 1 130 ? 6.788 4.540 -8.722 1.00 94.69 130 ASP A N 1
ATOM 1049 C CA . ASP A 1 130 ? 7.885 3.586 -8.860 1.00 94.69 130 ASP A CA 1
ATOM 1050 C C . ASP A 1 130 ? 7.544 2.299 -8.099 1.00 94.69 130 ASP A C 1
ATOM 1052 O O . ASP A 1 130 ? 7.588 1.216 -8.694 1.00 94.69 130 ASP A O 1
ATOM 1056 N N . TYR A 1 131 ? 7.031 2.431 -6.870 1.00 96.69 131 TYR A N 1
ATOM 1057 C CA . TYR A 1 131 ? 6.476 1.321 -6.093 1.00 96.69 131 TYR A CA 1
ATOM 1058 C C . TYR A 1 131 ? 5.389 0.558 -6.869 1.00 96.69 131 TYR A C 1
ATOM 1060 O O . TYR A 1 131 ? 5.408 -0.674 -6.991 1.00 96.69 131 TYR A O 1
ATOM 1068 N N . TYR A 1 132 ? 4.457 1.285 -7.493 1.00 97.19 132 TYR A N 1
ATOM 1069 C CA . TYR A 1 132 ? 3.409 0.655 -8.290 1.00 97.19 132 TYR A CA 1
ATOM 1070 C C . TYR A 1 132 ? 3.933 -0.027 -9.558 1.00 97.19 132 TYR A C 1
ATOM 1072 O O . TYR A 1 132 ? 3.422 -1.085 -9.939 1.00 97.19 132 TYR A O 1
ATOM 1080 N N . GLN A 1 133 ? 4.939 0.537 -10.240 1.00 96.00 133 GLN A N 1
ATOM 1081 C CA . GLN A 1 133 ? 5.537 -0.130 -11.399 1.00 96.00 133 GLN A CA 1
ATOM 1082 C C . GLN A 1 133 ? 6.199 -1.446 -10.987 1.00 96.00 133 GLN A C 1
ATOM 1084 O O . GLN A 1 133 ? 6.048 -2.444 -11.695 1.00 96.00 133 GLN A O 1
ATOM 1089 N N . GLU A 1 134 ? 6.871 -1.494 -9.839 1.00 95.88 134 GLU A N 1
ATOM 1090 C CA . GLU A 1 134 ? 7.413 -2.746 -9.314 1.00 95.88 134 GLU A CA 1
ATOM 1091 C C . GLU A 1 134 ? 6.307 -3.770 -9.075 1.00 95.88 134 GLU A C 1
ATOM 1093 O O . GLU A 1 134 ? 6.401 -4.883 -9.584 1.00 95.88 134 GLU A O 1
ATOM 1098 N N . CYS A 1 135 ? 5.212 -3.394 -8.412 1.00 96.56 135 CYS A N 1
ATOM 1099 C CA . CYS A 1 135 ? 4.052 -4.275 -8.244 1.00 96.56 135 CYS A CA 1
ATOM 1100 C C . CYS A 1 135 ? 3.463 -4.745 -9.589 1.00 96.56 135 CYS A C 1
ATOM 1102 O O . CYS A 1 135 ? 3.110 -5.910 -9.786 1.00 96.56 135 CYS A O 1
ATOM 1104 N N . LYS A 1 136 ? 3.381 -3.841 -10.568 1.00 96.75 136 LYS A N 1
ATOM 1105 C CA . LYS A 1 136 ? 2.821 -4.116 -11.893 1.00 96.75 136 LYS A CA 1
ATOM 1106 C C . LYS A 1 136 ? 3.622 -5.146 -12.684 1.00 96.75 136 LYS A C 1
ATOM 1108 O O . LYS A 1 136 ? 3.008 -5.944 -13.398 1.00 96.75 136 LYS A O 1
ATOM 1113 N N . TYR A 1 137 ? 4.950 -5.116 -12.592 1.00 97.25 137 TYR A N 1
ATOM 1114 C CA . TYR A 1 137 ? 5.828 -6.005 -13.359 1.00 97.25 137 TYR A CA 1
ATOM 1115 C C . TYR A 1 137 ? 6.361 -7.193 -12.558 1.00 97.25 137 TYR A C 1
ATOM 1117 O O . TYR A 1 137 ? 6.839 -8.152 -13.165 1.00 97.25 137 TYR A O 1
ATOM 1125 N N . ARG A 1 138 ? 6.270 -7.170 -11.228 1.00 97.69 138 ARG A N 1
ATOM 1126 C CA . ARG A 1 138 ? 6.636 -8.295 -10.368 1.00 97.69 138 ARG A CA 1
ATOM 1127 C C . ARG A 1 138 ? 5.706 -9.467 -10.582 1.00 97.69 138 ARG A C 1
ATOM 1129 O O . ARG A 1 138 ? 4.487 -9.308 -10.587 1.00 97.69 138 ARG A O 1
ATOM 1136 N N . ASN A 1 139 ? 6.296 -10.641 -10.775 1.00 97.38 139 ASN A N 1
ATOM 1137 C CA . ASN A 1 139 ? 5.555 -11.888 -10.856 1.00 97.38 139 ASN A CA 1
ATOM 1138 C C . ASN A 1 139 ? 4.792 -12.099 -9.547 1.00 97.38 139 ASN A C 1
ATOM 1140 O O . ASN A 1 139 ? 5.366 -11.979 -8.469 1.00 97.38 139 ASN A O 1
ATOM 1144 N N . ARG A 1 140 ? 3.507 -12.437 -9.632 1.00 95.44 140 ARG A N 1
ATOM 1145 C CA . ARG A 1 140 ? 2.739 -12.762 -8.427 1.00 95.44 140 ARG A CA 1
ATOM 1146 C C . ARG A 1 140 ? 3.287 -13.994 -7.730 1.00 95.44 140 ARG A C 1
ATOM 1148 O O . ARG A 1 140 ? 3.813 -14.908 -8.377 1.00 95.44 140 ARG A O 1
ATOM 1155 N N . ASN A 1 141 ? 3.062 -14.078 -6.427 1.00 95.81 141 ASN A N 1
ATOM 1156 C CA . ASN A 1 141 ? 3.311 -15.305 -5.693 1.00 95.81 141 ASN A CA 1
ATOM 1157 C C . ASN A 1 141 ? 2.251 -16.362 -6.053 1.00 95.81 141 ASN A C 1
ATOM 1159 O O . ASN A 1 141 ? 1.071 -16.279 -5.705 1.00 95.81 141 ASN A O 1
ATOM 1163 N N . LYS A 1 142 ? 2.689 -17.384 -6.795 1.00 93.00 142 LYS A N 1
ATOM 1164 C CA . LYS A 1 142 ? 1.838 -18.496 -7.241 1.00 93.00 142 LYS A CA 1
ATOM 1165 C C . LYS A 1 142 ? 1.487 -19.479 -6.119 1.00 93.00 142 LYS A C 1
ATOM 1167 O O . LYS A 1 142 ? 0.615 -20.314 -6.333 1.00 93.00 142 LYS A O 1
ATOM 1172 N N . GLY A 1 143 ? 2.127 -19.373 -4.952 1.00 93.00 143 GLY A N 1
ATOM 1173 C CA . GLY A 1 143 ? 1.785 -20.139 -3.752 1.00 93.00 143 GLY A CA 1
ATOM 1174 C C . GLY A 1 143 ? 0.567 -19.599 -2.996 1.00 93.00 143 GLY A C 1
ATOM 1175 O O . GLY A 1 143 ? 0.074 -20.263 -2.091 1.00 93.00 143 GLY A O 1
ATOM 1176 N N . LEU A 1 144 ? 0.059 -18.417 -3.361 1.00 92.81 144 LEU A N 1
ATOM 1177 C CA . LEU A 1 144 ? -1.093 -17.813 -2.697 1.00 92.81 144 LEU A CA 1
ATOM 1178 C C . LEU A 1 144 ? -2.396 -18.511 -3.069 1.00 92.81 144 LEU A C 1
ATOM 1180 O O . LEU A 1 144 ? -2.660 -18.813 -4.238 1.00 92.81 144 LEU A O 1
ATOM 1184 N N . PHE A 1 145 ? -3.255 -18.684 -2.068 1.00 90.31 145 PHE A N 1
ATOM 1185 C CA . PHE A 1 145 ? -4.569 -19.281 -2.243 1.00 90.31 145 PHE A CA 1
ATOM 1186 C C . PHE A 1 145 ? -5.447 -18.433 -3.179 1.00 90.31 145 PHE A C 1
ATOM 1188 O O . PHE A 1 145 ? -5.838 -17.310 -2.854 1.00 90.31 145 PHE A O 1
ATOM 1195 N N . ALA A 1 146 ? -5.768 -18.992 -4.349 1.00 88.12 146 ALA A N 1
ATOM 1196 C CA . ALA A 1 146 ? -6.628 -18.368 -5.358 1.00 88.12 146 ALA A CA 1
ATOM 1197 C C . ALA A 1 146 ? -8.070 -18.913 -5.356 1.00 88.12 146 ALA A C 1
ATOM 1199 O O . ALA A 1 146 ? -8.923 -18.361 -6.047 1.00 88.12 146 ALA A O 1
ATOM 1200 N N . ALA A 1 147 ? -8.355 -19.956 -4.566 1.00 86.75 147 ALA A N 1
ATOM 1201 C CA . ALA A 1 147 ? -9.643 -20.652 -4.556 1.00 86.75 147 ALA A CA 1
ATOM 1202 C C . ALA A 1 147 ? -10.112 -21.036 -5.981 1.00 86.75 147 ALA A C 1
ATOM 1204 O O . ALA A 1 147 ? -9.368 -21.656 -6.737 1.00 86.75 147 ALA A O 1
ATOM 1205 N N . ASP A 1 148 ? -11.342 -20.666 -6.334 1.00 88.31 148 ASP A N 1
ATOM 1206 C CA . ASP A 1 148 ? -11.995 -20.847 -7.631 1.00 88.31 148 ASP A CA 1
ATOM 1207 C C . ASP A 1 148 ? -11.781 -19.667 -8.603 1.00 88.31 148 ASP A C 1
ATOM 1209 O O . ASP A 1 148 ? -12.266 -19.691 -9.738 1.00 88.31 148 ASP A O 1
ATOM 1213 N N . GLN A 1 149 ? -11.052 -18.627 -8.184 1.00 90.38 149 GLN A N 1
ATOM 1214 C CA . GLN A 1 149 ? -10.871 -17.415 -8.976 1.00 90.38 149 GLN A CA 1
ATOM 1215 C C . GLN A 1 149 ? -9.891 -17.635 -10.131 1.00 90.38 149 GLN A C 1
ATOM 1217 O O . GLN A 1 149 ? -8.759 -18.089 -9.956 1.00 90.38 149 GLN A O 1
ATOM 1222 N N . ASN A 1 150 ? -10.301 -17.236 -11.338 1.00 93.25 150 ASN A N 1
ATOM 1223 C CA . ASN A 1 150 ? -9.447 -17.270 -12.523 1.00 93.25 150 ASN A CA 1
ATOM 1224 C C . ASN A 1 150 ? -8.702 -15.938 -12.705 1.00 93.25 150 ASN A C 1
ATOM 1226 O O . ASN A 1 150 ? -9.245 -14.974 -13.257 1.00 93.25 150 ASN A O 1
ATOM 1230 N N . LEU A 1 151 ? -7.449 -15.918 -12.259 1.00 94.44 151 LEU A N 1
ATOM 1231 C CA . LEU A 1 151 ? -6.588 -14.740 -12.244 1.00 94.44 151 LEU A CA 1
ATOM 1232 C C . LEU A 1 151 ? -6.088 -14.398 -13.652 1.00 94.44 151 LEU A C 1
ATOM 1234 O O . LEU A 1 151 ? -5.524 -15.230 -14.358 1.00 94.44 151 LEU A O 1
ATOM 1238 N N . LYS A 1 152 ? -6.316 -13.152 -14.077 1.00 95.00 152 LYS A N 1
ATOM 1239 C CA . LYS A 1 152 ? -6.110 -12.698 -15.464 1.00 95.00 152 LYS A CA 1
ATOM 1240 C C . LYS A 1 152 ? -4.712 -12.156 -15.743 1.00 95.00 152 LYS A C 1
ATOM 1242 O O . LYS A 1 152 ? -4.427 -11.784 -16.881 1.00 95.00 152 LYS A O 1
ATOM 1247 N N . LYS A 1 153 ? -3.855 -12.080 -14.725 1.00 94.06 153 LYS A N 1
ATOM 1248 C CA . LYS A 1 153 ? -2.476 -11.598 -14.837 1.00 94.06 153 LYS A CA 1
ATOM 1249 C C . LYS A 1 153 ? -1.533 -12.490 -14.039 1.00 94.06 153 LYS A C 1
ATOM 1251 O O . LYS A 1 153 ? -1.896 -13.014 -12.991 1.00 94.06 153 LYS A O 1
ATOM 1256 N N . ASP A 1 154 ? -0.299 -12.579 -14.522 1.00 94.38 154 ASP A N 1
ATOM 1257 C CA . ASP A 1 154 ? 0.817 -13.225 -13.820 1.00 94.38 154 ASP A CA 1
ATOM 1258 C C . ASP A 1 154 ? 1.602 -12.251 -12.927 1.00 94.38 154 ASP A C 1
ATOM 1260 O O . ASP A 1 154 ? 2.661 -12.613 -12.421 1.00 94.38 154 ASP A O 1
ATOM 1264 N N . SER A 1 155 ? 1.130 -11.014 -12.758 1.00 96.50 155 SER A N 1
ATOM 1265 C CA . SER A 1 155 ? 1.778 -10.014 -11.908 1.00 96.50 155 SER A CA 1
ATOM 1266 C C . SER A 1 155 ? 1.074 -9.841 -10.567 1.00 96.50 155 SER A C 1
ATOM 1268 O O . SER A 1 155 ? -0.102 -10.196 -10.447 1.00 96.50 155 SER A O 1
ATOM 1270 N N . ALA A 1 156 ? 1.763 -9.233 -9.596 1.00 97.19 156 ALA A N 1
ATOM 1271 C CA . ALA A 1 156 ? 1.262 -8.918 -8.249 1.00 97.19 156 ALA A CA 1
ATOM 1272 C C . ALA A 1 156 ? 0.031 -7.976 -8.235 1.00 97.19 156 ALA A C 1
ATOM 1274 O O . ALA A 1 156 ? -0.524 -7.643 -7.193 1.00 97.19 156 ALA A O 1
ATOM 1275 N N . GLN A 1 157 ? -0.460 -7.575 -9.411 1.00 97.00 157 GLN A N 1
ATOM 1276 C CA . GLN A 1 157 ? -1.752 -6.914 -9.567 1.00 97.00 157 GLN A CA 1
ATOM 1277 C C . GLN A 1 157 ? -2.938 -7.865 -9.394 1.00 97.00 157 GLN A C 1
ATOM 1279 O O . GLN A 1 157 ? -4.019 -7.402 -9.051 1.00 97.00 157 GLN A O 1
ATOM 1284 N N . ALA A 1 158 ? -2.784 -9.156 -9.703 1.00 95.88 158 ALA A N 1
ATOM 1285 C CA . ALA A 1 158 ? -3.889 -10.109 -9.676 1.00 95.88 158 ALA A CA 1
ATOM 1286 C C . ALA A 1 158 ? -3.836 -10.999 -8.432 1.00 95.88 158 ALA A C 1
ATOM 1288 O O . ALA A 1 158 ? -2.965 -11.861 -8.284 1.00 95.88 158 ALA A O 1
ATOM 1289 N N . THR A 1 159 ? -4.838 -10.823 -7.581 1.00 95.06 159 THR A N 1
ATOM 1290 C CA . THR A 1 159 ? -5.061 -11.575 -6.343 1.00 95.06 159 THR A CA 1
ATOM 1291 C C . THR A 1 159 ? -6.438 -12.224 -6.374 1.00 95.06 159 THR A C 1
ATOM 1293 O O . THR A 1 159 ? -7.248 -11.942 -7.260 1.00 95.06 159 THR A O 1
ATOM 1296 N N . ARG A 1 160 ? -6.748 -13.064 -5.380 1.00 93.38 160 ARG A N 1
ATOM 1297 C CA . ARG A 1 160 ? -8.095 -13.631 -5.228 1.00 93.38 160 ARG A CA 1
ATOM 1298 C C . ARG A 1 160 ? -9.180 -12.544 -5.147 1.00 93.38 160 ARG A C 1
ATOM 1300 O O . ARG A 1 160 ? -10.237 -12.727 -5.738 1.00 93.38 160 ARG A O 1
ATOM 1307 N N . GLN A 1 161 ? -8.917 -11.426 -4.464 1.00 90.12 161 GLN A N 1
ATOM 1308 C CA . GLN A 1 161 ? -9.880 -10.325 -4.315 1.00 90.12 161 GLN A CA 1
ATOM 1309 C C . GLN A 1 161 ? -9.854 -9.327 -5.482 1.00 90.12 161 GLN A C 1
ATOM 1311 O O . GLN A 1 161 ? -10.807 -8.577 -5.677 1.00 90.12 161 GLN A O 1
ATOM 1316 N N . ASN A 1 162 ? -8.806 -9.342 -6.311 1.00 93.81 162 ASN A N 1
ATOM 1317 C CA . ASN A 1 162 ? -8.722 -8.556 -7.542 1.00 93.81 162 ASN A CA 1
ATOM 1318 C C . ASN A 1 162 ? -8.299 -9.419 -8.753 1.00 93.81 162 ASN A C 1
ATOM 1320 O O . ASN A 1 162 ? -7.221 -9.204 -9.316 1.00 93.81 162 ASN A O 1
ATOM 1324 N N . PRO A 1 163 ? -9.127 -10.383 -9.218 1.00 94.88 163 PRO A N 1
ATOM 1325 C CA . PRO A 1 163 ? -8.716 -11.345 -10.248 1.00 94.88 163 PRO A CA 1
ATOM 1326 C C . PRO A 1 163 ? -8.311 -10.728 -11.587 1.00 94.88 163 PRO A C 1
ATOM 1328 O O . PRO A 1 163 ? -7.452 -11.256 -12.294 1.00 94.88 163 PRO A O 1
ATOM 1331 N N . ALA A 1 164 ? -8.928 -9.601 -11.950 1.00 95.12 164 ALA A N 1
ATOM 1332 C CA . ALA A 1 164 ? -8.621 -8.865 -13.174 1.00 95.12 164 ALA A CA 1
ATOM 1333 C C . ALA A 1 164 ? -7.349 -8.000 -13.057 1.00 95.12 164 ALA A C 1
ATOM 1335 O O . ALA A 1 164 ? -6.844 -7.496 -14.064 1.00 95.12 164 ALA A O 1
ATOM 1336 N N . GLY A 1 165 ? -6.843 -7.799 -11.837 1.00 94.75 165 GLY A N 1
ATOM 1337 C CA . GLY A 1 165 ? -5.810 -6.821 -11.522 1.00 94.75 165 GLY A CA 1
ATOM 1338 C C . GLY A 1 165 ? -6.199 -5.413 -11.949 1.00 94.75 165 GLY A C 1
ATOM 1339 O O . GLY A 1 165 ? -5.417 -4.716 -12.607 1.00 94.75 165 GLY A O 1
ATOM 1340 N N . THR A 1 166 ? -7.440 -5.034 -11.641 1.00 95.94 166 THR A N 1
ATOM 1341 C CA . THR A 1 166 ? -7.971 -3.691 -11.867 1.00 95.94 166 THR A CA 1
ATOM 1342 C C . THR A 1 166 ? -7.150 -2.707 -11.046 1.00 95.94 166 THR A C 1
ATOM 1344 O O . THR A 1 166 ? -6.912 -2.926 -9.861 1.00 95.94 166 THR A O 1
ATOM 1347 N N . ARG A 1 167 ? -6.710 -1.622 -11.681 1.00 96.38 167 ARG A N 1
ATOM 1348 C CA . ARG A 1 167 ? -5.892 -0.590 -11.046 1.00 96.38 167 ARG A CA 1
ATOM 1349 C C . ARG A 1 167 ? -6.749 0.359 -10.215 1.00 96.38 167 ARG A C 1
ATOM 1351 O O . ARG A 1 167 ? -7.758 0.859 -10.714 1.00 96.38 167 ARG A O 1
ATOM 1358 N N . ARG A 1 168 ? -6.297 0.639 -8.993 1.00 96.31 168 ARG A N 1
ATOM 1359 C CA . ARG A 1 168 ? -6.925 1.543 -8.027 1.00 96.31 168 ARG A CA 1
ATOM 1360 C C . ARG A 1 168 ? -5.834 2.466 -7.498 1.00 96.31 168 ARG A C 1
ATOM 1362 O O . ARG A 1 168 ? -4.993 2.038 -6.723 1.00 96.31 168 ARG A O 1
ATOM 1369 N N . GLY A 1 169 ? -5.768 3.675 -8.049 1.00 96.88 169 GLY A N 1
ATOM 1370 C CA . GLY A 1 169 ? -4.599 4.535 -7.873 1.00 96.88 169 GLY A CA 1
ATOM 1371 C C . GLY A 1 169 ? -3.291 3.805 -8.210 1.00 96.88 169 GLY A C 1
ATOM 1372 O O . GLY A 1 169 ? -3.159 3.212 -9.289 1.00 96.88 169 GLY A O 1
ATOM 1373 N N . TYR A 1 170 ? -2.365 3.846 -7.261 1.00 97.75 170 TYR A N 1
ATOM 1374 C CA . TYR A 1 170 ? -1.085 3.138 -7.277 1.00 97.75 170 TYR A CA 1
ATOM 1375 C C . TYR A 1 170 ? -0.983 2.059 -6.198 1.00 97.75 170 TYR A C 1
ATOM 1377 O O . TYR A 1 170 ? 0.107 1.565 -5.955 1.00 97.75 170 TYR A O 1
ATOM 1385 N N . GLU A 1 171 ? -2.117 1.643 -5.626 1.00 97.25 171 GLU A N 1
ATOM 1386 C CA . GLU A 1 171 ? -2.159 0.546 -4.663 1.00 97.25 171 GLU A CA 1
ATOM 1387 C C . GLU A 1 171 ? -1.643 -0.763 -5.279 1.00 97.25 171 GLU A C 1
ATOM 1389 O O . GLU A 1 171 ? -2.070 -1.154 -6.377 1.00 97.25 171 GLU A O 1
ATOM 1394 N N . CYS A 1 172 ? -0.761 -1.462 -4.561 1.00 97.50 172 CYS A N 1
ATOM 1395 C CA . CYS A 1 172 ? -0.360 -2.825 -4.893 1.00 97.50 172 CYS A CA 1
ATOM 1396 C C . CYS A 1 172 ? -1.323 -3.878 -4.300 1.00 97.50 172 CYS A C 1
ATOM 1398 O O . CYS A 1 172 ? -1.315 -4.097 -3.089 1.00 97.50 172 CYS A O 1
ATOM 1400 N N . PRO A 1 173 ? -2.109 -4.610 -5.120 1.00 96.81 173 PRO A N 1
ATOM 1401 C CA . PRO A 1 173 ? -3.114 -5.546 -4.609 1.00 96.81 173 PRO A CA 1
ATOM 1402 C C . PRO A 1 173 ? -2.544 -6.713 -3.798 1.00 96.81 173 PRO A C 1
ATOM 1404 O O . PRO A 1 173 ? -3.141 -7.092 -2.797 1.00 96.81 173 PRO A O 1
ATOM 1407 N N . GLU A 1 174 ? -1.406 -7.288 -4.205 1.00 96.81 174 GLU A N 1
ATOM 1408 C CA . GLU A 1 174 ? -0.771 -8.382 -3.453 1.00 96.81 174 GLU A CA 1
ATOM 1409 C C . GLU A 1 174 ? -0.262 -7.917 -2.083 1.00 96.81 174 GLU A C 1
ATOM 1411 O O . GLU A 1 174 ? -0.394 -8.658 -1.115 1.00 96.81 174 GLU A O 1
ATOM 1416 N N . GLU A 1 175 ? 0.234 -6.680 -1.983 1.00 97.12 175 GLU A N 1
ATOM 1417 C CA . GLU A 1 175 ? 0.612 -6.100 -0.692 1.00 97.12 175 GLU A CA 1
ATOM 1418 C C . GLU A 1 175 ? -0.613 -5.870 0.186 1.00 97.12 175 GLU A C 1
ATOM 1420 O O . GLU A 1 175 ? -0.595 -6.240 1.355 1.00 97.12 175 GLU A O 1
ATOM 1425 N N . ARG A 1 176 ? -1.690 -5.315 -0.381 1.00 95.25 176 ARG A N 1
ATOM 1426 C CA . ARG A 1 176 ? -2.939 -5.040 0.335 1.00 95.25 176 ARG A CA 1
ATOM 1427 C C . ARG A 1 176 ? -3.614 -6.317 0.849 1.00 95.25 176 ARG A C 1
ATOM 1429 O O . ARG A 1 176 ? -4.098 -6.324 1.977 1.00 95.25 176 ARG A O 1
ATOM 1436 N N . ASP A 1 177 ? -3.676 -7.373 0.041 1.00 93.81 177 ASP A N 1
ATOM 1437 C CA . ASP A 1 177 ? -4.469 -8.575 0.349 1.00 93.81 177 ASP A CA 1
ATOM 1438 C C . ASP A 1 177 ? -3.769 -9.592 1.251 1.00 93.81 177 ASP A C 1
ATOM 1440 O O . ASP A 1 177 ? -4.444 -10.448 1.825 1.00 93.81 177 ASP A O 1
ATOM 1444 N N . TYR A 1 178 ? -2.439 -9.549 1.345 1.00 94.75 178 TYR A N 1
ATOM 1445 C CA . TYR A 1 178 ? -1.670 -10.565 2.055 1.00 94.75 178 TYR A CA 1
ATOM 1446 C C . TYR A 1 178 ? -0.700 -9.923 3.044 1.00 94.75 178 TYR A C 1
ATOM 1448 O O . TYR A 1 178 ? 0.214 -9.193 2.663 1.00 94.75 178 TYR A O 1
ATOM 1456 N N . TYR A 1 179 ? -0.895 -10.238 4.322 1.00 95.06 179 TYR A N 1
ATOM 1457 C CA . TYR A 1 179 ? -0.087 -9.742 5.428 1.00 95.06 179 TYR A CA 1
ATOM 1458 C C . TYR A 1 179 ? 0.397 -10.900 6.319 1.00 95.06 179 TYR A C 1
ATOM 1460 O O . TYR A 1 179 ? -0.384 -11.818 6.582 1.00 95.06 179 TYR A O 1
ATOM 1468 N N . PRO A 1 180 ? 1.643 -10.869 6.826 1.00 96.12 180 PRO A N 1
ATOM 1469 C CA . PRO A 1 180 ? 2.734 -9.955 6.472 1.00 96.12 180 PRO A CA 1
ATOM 1470 C C . PRO A 1 180 ? 3.175 -10.082 5.008 1.00 96.12 180 PRO A C 1
ATOM 1472 O O . PRO A 1 180 ? 3.209 -11.178 4.446 1.00 96.12 180 PRO A O 1
ATOM 1475 N N . TYR A 1 181 ? 3.518 -8.956 4.378 1.00 96.25 181 TYR A N 1
ATOM 1476 C CA . TYR A 1 181 ? 3.954 -8.947 2.981 1.00 96.25 181 TYR A CA 1
ATOM 1477 C C . TYR A 1 181 ? 5.440 -9.303 2.867 1.00 96.25 181 TYR A C 1
ATOM 1479 O O . TYR A 1 181 ? 6.244 -8.852 3.677 1.00 96.25 181 TYR A O 1
ATOM 1487 N N . TRP A 1 182 ? 5.817 -10.122 1.881 1.00 95.62 182 TRP A N 1
ATOM 1488 C CA . TRP A 1 182 ? 7.175 -10.690 1.744 1.00 95.62 182 TRP A CA 1
ATOM 1489 C C . TRP A 1 182 ? 8.130 -9.874 0.861 1.00 95.62 182 TRP A C 1
ATOM 1491 O O . TRP A 1 182 ? 9.289 -10.250 0.693 1.00 95.62 182 TRP A O 1
ATOM 1501 N N . HIS A 1 183 ? 7.661 -8.767 0.298 1.00 97.00 183 HIS A N 1
ATOM 1502 C CA . HIS A 1 183 ? 8.468 -7.806 -0.449 1.00 97.00 183 HIS A CA 1
ATOM 1503 C C . HIS A 1 183 ? 8.402 -6.441 0.228 1.00 97.00 183 HIS A C 1
ATOM 1505 O O . HIS A 1 183 ? 7.507 -6.253 1.048 1.00 97.00 183 HIS A O 1
ATOM 1511 N N . PRO A 1 184 ? 9.296 -5.502 -0.130 1.00 97.25 184 PRO A N 1
ATOM 1512 C CA . PRO A 1 184 ? 9.281 -4.183 0.474 1.00 97.25 184 PRO A CA 1
ATOM 1513 C C . PRO A 1 184 ? 7.912 -3.512 0.349 1.00 97.25 184 PRO A C 1
ATOM 1515 O O . PRO A 1 184 ? 7.289 -3.578 -0.717 1.00 97.25 184 PRO A O 1
ATOM 1518 N N . SER A 1 185 ? 7.462 -2.885 1.429 1.00 96.62 185 SER A N 1
ATOM 1519 C CA . SER A 1 185 ? 6.216 -2.134 1.550 1.00 96.62 185 SER A CA 1
ATOM 1520 C C . SER A 1 185 ? 6.509 -0.755 2.145 1.00 96.62 185 SER A C 1
ATOM 1522 O O . SER A 1 185 ? 7.322 -0.632 3.058 1.00 96.62 185 SER A O 1
ATOM 1524 N N . PRO A 1 186 ? 5.860 0.320 1.668 1.00 96.44 186 PRO A N 1
ATOM 1525 C CA . PRO A 1 186 ? 5.986 1.637 2.286 1.00 96.44 186 PRO A CA 1
ATOM 1526 C C . PRO A 1 186 ? 5.102 1.791 3.539 1.00 96.44 186 PRO A C 1
ATOM 1528 O O . PRO A 1 186 ? 5.163 2.823 4.214 1.00 96.44 186 PRO A O 1
ATOM 1531 N N . TRP A 1 187 ? 4.254 0.800 3.832 1.00 97.75 187 TRP A N 1
ATOM 1532 C CA . TRP A 1 187 ? 3.318 0.817 4.951 1.00 97.75 187 TRP A CA 1
ATOM 1533 C C . TRP A 1 187 ? 3.979 0.331 6.238 1.00 97.75 187 TRP A C 1
ATOM 1535 O O . TRP A 1 187 ? 4.478 -0.786 6.310 1.00 97.75 187 TRP A O 1
ATOM 1545 N N . LYS A 1 188 ? 3.906 1.166 7.274 1.00 97.50 188 LYS A N 1
ATOM 1546 C CA . LYS A 1 188 ? 4.407 0.886 8.621 1.00 97.50 188 LYS A CA 1
ATOM 1547 C C . LYS A 1 188 ? 3.284 0.327 9.479 1.00 97.50 188 LYS A C 1
ATOM 1549 O O . LYS A 1 188 ? 2.171 0.864 9.473 1.00 97.50 188 LYS A O 1
ATOM 1554 N N . ASP A 1 189 ? 3.583 -0.721 10.233 1.00 98.00 189 ASP A N 1
ATOM 1555 C CA . ASP A 1 189 ? 2.588 -1.434 11.029 1.00 98.00 189 ASP A CA 1
ATOM 1556 C C . ASP A 1 189 ? 2.370 -0.751 12.383 1.00 98.00 189 ASP A C 1
ATOM 1558 O O . ASP A 1 189 ? 3.328 -0.372 13.057 1.00 98.00 189 ASP A O 1
ATOM 1562 N N . ILE A 1 190 ? 1.103 -0.584 12.770 1.00 98.12 190 ILE A N 1
ATOM 1563 C CA . ILE A 1 190 ? 0.692 -0.042 14.073 1.00 98.12 190 ILE A CA 1
ATOM 1564 C C . ILE A 1 190 ? 0.293 -1.198 14.983 1.00 98.12 190 ILE A C 1
ATOM 1566 O O . ILE A 1 190 ? 0.889 -1.396 16.039 1.00 98.12 190 ILE A O 1
ATOM 1570 N N . ALA A 1 191 ? -0.721 -1.954 14.557 1.00 98.12 191 ALA A N 1
ATOM 1571 C CA . ALA A 1 191 ? -1.293 -3.034 15.341 1.00 98.12 191 ALA A CA 1
ATOM 1572 C C . ALA A 1 191 ? -1.936 -4.112 14.464 1.00 98.12 191 ALA A C 1
ATOM 1574 O O . ALA A 1 191 ? -2.424 -3.830 13.365 1.00 98.12 191 ALA A O 1
ATOM 1575 N N . VAL A 1 192 ? -1.970 -5.333 14.993 1.00 97.94 192 VAL A N 1
ATOM 1576 C CA . VAL A 1 192 ? -2.640 -6.500 14.419 1.00 97.94 192 VAL A CA 1
ATOM 1577 C C . VAL A 1 192 ? -3.621 -7.044 15.451 1.00 97.94 192 VAL A C 1
ATOM 1579 O O . VAL A 1 192 ? -3.229 -7.549 16.502 1.00 97.94 192 VAL A O 1
ATOM 1582 N N . LEU A 1 193 ? -4.912 -6.937 15.156 1.00 96.44 193 LEU A N 1
ATOM 1583 C CA . LEU A 1 193 ? -5.985 -7.447 16.001 1.00 96.44 193 LEU A CA 1
ATOM 1584 C C . LEU A 1 193 ? -6.508 -8.736 15.369 1.00 96.44 193 LEU A C 1
ATOM 1586 O O . LEU A 1 193 ? -7.136 -8.705 14.312 1.00 96.44 193 LEU A O 1
ATOM 1590 N N . THR A 1 194 ? -6.225 -9.880 15.983 1.00 94.50 194 THR A N 1
ATOM 1591 C CA . THR A 1 194 ? -6.515 -11.201 15.405 1.00 94.50 194 THR A CA 1
ATOM 1592 C C . THR A 1 194 ? -7.432 -12.019 16.306 1.00 94.50 194 THR A C 1
ATOM 1594 O O . THR A 1 194 ? -7.347 -11.934 17.526 1.00 94.50 194 THR A O 1
ATOM 1597 N N . ASN A 1 195 ? -8.305 -12.847 15.727 1.00 93.69 195 ASN A N 1
ATOM 1598 C CA . ASN A 1 195 ? -9.047 -13.856 16.494 1.00 93.69 195 ASN A CA 1
ATOM 1599 C C . ASN A 1 195 ? -8.123 -14.918 17.124 1.00 93.69 195 ASN A C 1
ATOM 1601 O O . ASN A 1 195 ? -8.547 -15.634 18.025 1.00 93.69 195 ASN A O 1
ATOM 1605 N N . ASP A 1 196 ? -6.901 -15.086 16.610 1.00 94.62 196 ASP A N 1
ATOM 1606 C CA . ASP A 1 196 ? -5.939 -16.077 17.095 1.00 94.62 196 ASP A CA 1
ATOM 1607 C C . ASP A 1 196 ? -4.659 -15.393 17.586 1.00 94.62 196 ASP A C 1
ATOM 1609 O O . ASP A 1 196 ? -3.663 -15.275 16.865 1.00 94.62 196 ASP A O 1
ATOM 1613 N N . ALA A 1 197 ? -4.680 -14.955 18.847 1.00 94.56 197 ALA A N 1
ATOM 1614 C CA . ALA A 1 197 ? -3.544 -14.295 19.486 1.00 94.56 197 ALA A CA 1
ATOM 1615 C C . ALA A 1 197 ? -2.289 -15.189 19.587 1.00 94.56 197 ALA A C 1
ATOM 1617 O O . ALA A 1 197 ? -1.190 -14.678 19.799 1.00 94.56 197 ALA A O 1
ATOM 1618 N N . THR A 1 198 ? -2.392 -16.511 19.375 1.00 96.75 198 THR A N 1
ATOM 1619 C CA . THR A 1 198 ? -1.208 -17.392 19.330 1.00 96.75 198 THR A CA 1
ATOM 1620 C C . THR A 1 198 ? -0.312 -17.106 18.122 1.00 96.75 198 THR A C 1
ATOM 1622 O O . THR A 1 198 ? 0.865 -17.465 18.130 1.00 96.75 198 THR A O 1
ATOM 1625 N N . ARG A 1 199 ? -0.833 -16.397 17.109 1.00 96.06 199 ARG A N 1
ATOM 1626 C CA . ARG A 1 199 ? -0.088 -15.939 15.928 1.00 96.06 199 ARG A CA 1
ATOM 1627 C C . ARG A 1 199 ? 0.653 -14.621 16.142 1.00 96.06 199 ARG A C 1
ATOM 1629 O O . ARG A 1 199 ? 1.390 -14.209 15.250 1.00 96.06 199 ARG A O 1
ATOM 1636 N N . CYS A 1 200 ? 0.506 -13.964 17.291 1.00 97.69 200 CYS A N 1
ATOM 1637 C CA . CYS A 1 200 ? 1.172 -12.689 17.543 1.00 97.69 200 CYS A CA 1
ATOM 1638 C C . CYS A 1 200 ? 2.699 -12.718 17.395 1.00 97.69 200 CYS A C 1
ATOM 1640 O O . CYS A 1 200 ? 3.203 -11.846 16.688 1.00 97.69 200 CYS A O 1
ATOM 1642 N N . PRO A 1 201 ? 3.429 -13.739 17.892 1.00 98.12 201 PRO A N 1
ATOM 1643 C CA . PRO A 1 201 ? 4.869 -13.835 17.650 1.00 98.12 201 PRO A CA 1
ATOM 1644 C C . PRO A 1 201 ? 5.222 -13.817 16.158 1.00 98.12 201 PRO A C 1
ATOM 1646 O O . PRO A 1 201 ? 6.171 -13.161 15.748 1.00 98.12 201 PRO A O 1
ATOM 1649 N N . PHE A 1 202 ? 4.408 -14.467 15.319 1.00 97.62 202 PHE A N 1
ATOM 1650 C CA . PHE A 1 202 ? 4.608 -14.457 13.872 1.00 97.62 202 PHE A CA 1
ATOM 1651 C C . PHE A 1 202 ? 4.421 -13.057 13.269 1.00 97.62 202 PHE A C 1
ATOM 1653 O O . PHE A 1 202 ? 5.244 -12.639 12.461 1.00 97.62 202 PHE A O 1
ATOM 1660 N N . TYR A 1 203 ? 3.376 -12.317 13.649 1.00 97.88 203 TYR A N 1
ATOM 1661 C CA . TYR A 1 203 ? 3.160 -10.962 13.127 1.00 97.88 203 TYR A CA 1
ATOM 1662 C C . TYR A 1 203 ? 4.230 -9.972 13.594 1.00 97.88 203 TYR A C 1
ATOM 1664 O O . TYR A 1 203 ? 4.680 -9.142 12.806 1.00 97.88 203 TYR A O 1
ATOM 1672 N N . GLU A 1 204 ? 4.656 -10.076 14.851 1.00 98.06 204 GLU A N 1
ATOM 1673 C CA . GLU A 1 204 ? 5.699 -9.228 15.424 1.00 98.06 204 GLU A CA 1
ATOM 1674 C C . GLU A 1 204 ? 7.058 -9.475 14.754 1.00 98.06 204 GLU A C 1
ATOM 1676 O O . GLU A 1 204 ? 7.739 -8.516 14.399 1.00 98.06 204 GLU A O 1
ATOM 1681 N N . GLU A 1 205 ? 7.432 -10.738 14.519 1.00 97.88 205 GLU A N 1
ATOM 1682 C CA . GLU A 1 205 ? 8.706 -11.117 13.889 1.00 97.88 205 GLU A CA 1
ATOM 1683 C C . GLU A 1 205 ? 8.737 -10.867 12.375 1.00 97.88 205 GLU A C 1
ATOM 1685 O O . GLU A 1 205 ? 9.781 -10.522 11.814 1.00 97.88 205 GLU A O 1
ATOM 1690 N N . GLU A 1 206 ? 7.606 -11.058 11.691 1.00 97.88 206 GLU A N 1
ATOM 1691 C CA . GLU A 1 206 ? 7.519 -10.911 10.239 1.00 97.88 206 GLU A CA 1
ATOM 1692 C C . GLU A 1 206 ? 7.082 -9.519 9.784 1.00 97.88 206 GLU A C 1
ATOM 1694 O O . GLU A 1 206 ? 7.033 -9.285 8.580 1.00 97.88 206 GLU A O 1
ATOM 1699 N N . SER A 1 207 ? 6.788 -8.581 10.680 1.00 97.69 207 SER A N 1
ATOM 1700 C CA . SER A 1 207 ? 6.514 -7.194 10.295 1.00 97.69 207 SER A CA 1
ATOM 1701 C C . SER A 1 207 ? 7.728 -6.537 9.624 1.00 97.69 207 SER A C 1
ATOM 1703 O O . SER A 1 207 ? 8.872 -6.690 10.064 1.00 97.69 207 SER A O 1
ATOM 1705 N N . GLU A 1 208 ? 7.484 -5.722 8.594 1.00 97.56 208 GLU A N 1
ATOM 1706 C CA . GLU A 1 208 ? 8.539 -4.931 7.946 1.00 97.56 208 GLU A CA 1
ATOM 1707 C C . GLU A 1 208 ? 9.083 -3.807 8.845 1.00 97.56 208 GLU A C 1
ATOM 1709 O O . GLU A 1 208 ? 10.166 -3.267 8.597 1.00 97.56 208 GLU A O 1
ATOM 1714 N N . ASN A 1 209 ? 8.405 -3.514 9.962 1.00 97.81 209 ASN A N 1
ATOM 1715 C CA . ASN A 1 209 ? 8.941 -2.643 11.004 1.00 97.81 209 ASN A CA 1
ATOM 1716 C C . ASN A 1 209 ? 10.296 -3.145 11.521 1.00 97.81 209 ASN A C 1
ATOM 1718 O O . ASN A 1 209 ? 11.223 -2.346 11.685 1.00 97.81 209 ASN A O 1
ATOM 1722 N N . VAL A 1 210 ? 10.423 -4.463 11.718 1.00 97.94 210 VAL A N 1
ATOM 1723 C CA . VAL A 1 210 ? 11.607 -5.102 12.313 1.00 97.94 210 VAL A CA 1
ATOM 1724 C C . VAL A 1 210 ? 12.413 -5.923 11.309 1.00 97.94 210 VAL A C 1
ATOM 1726 O O . VAL A 1 210 ? 13.641 -5.964 11.408 1.00 97.94 210 VAL A O 1
ATOM 1729 N N . LYS A 1 211 ? 11.766 -6.521 10.301 1.00 98.00 211 LYS A N 1
ATOM 1730 C CA . LYS A 1 211 ? 12.396 -7.452 9.358 1.00 98.00 211 LYS A CA 1
ATOM 1731 C C . LYS A 1 211 ? 12.445 -6.893 7.938 1.00 98.00 211 LYS A C 1
ATOM 1733 O O . LYS A 1 211 ? 11.422 -6.708 7.291 1.00 98.00 211 LYS A O 1
ATOM 1738 N N . GLY A 1 212 ? 13.659 -6.672 7.432 1.00 97.56 212 GLY A N 1
ATOM 1739 C CA . GLY A 1 212 ? 13.875 -6.206 6.061 1.00 97.56 212 GLY A CA 1
ATOM 1740 C C . GLY A 1 212 ? 13.408 -7.217 5.012 1.00 97.56 212 GLY A C 1
ATOM 1741 O O . GLY A 1 212 ? 13.333 -8.424 5.273 1.00 97.56 212 GLY A O 1
ATOM 1742 N N . ARG A 1 213 ? 13.106 -6.725 3.809 1.00 97.38 213 ARG A N 1
ATOM 1743 C CA . ARG A 1 213 ? 12.567 -7.526 2.704 1.00 97.38 213 ARG A CA 1
ATOM 1744 C C . ARG A 1 213 ? 13.493 -7.526 1.507 1.00 97.38 213 ARG A C 1
ATOM 1746 O O . ARG A 1 213 ? 14.134 -6.529 1.195 1.00 97.38 213 ARG A O 1
ATOM 1753 N N . TYR A 1 214 ? 13.551 -8.660 0.822 1.00 97.56 214 TYR A N 1
ATOM 1754 C CA . TYR A 1 214 ? 14.322 -8.771 -0.404 1.00 97.56 214 TYR A CA 1
ATOM 1755 C C . TYR A 1 214 ? 13.475 -8.441 -1.630 1.00 97.56 214 TYR A C 1
ATOM 1757 O O . TYR A 1 214 ? 12.270 -8.714 -1.696 1.00 97.56 214 TYR A O 1
ATOM 1765 N N . GLU A 1 215 ? 14.140 -7.910 -2.644 1.00 97.06 215 GLU A N 1
ATOM 1766 C CA . GLU A 1 215 ? 13.566 -7.715 -3.964 1.00 97.06 215 GLU A CA 1
ATOM 1767 C C . GLU A 1 215 ? 14.575 -8.004 -5.071 1.00 97.06 215 GLU A C 1
ATOM 1769 O O . GLU A 1 215 ? 15.790 -7.970 -4.869 1.00 97.06 215 GLU A O 1
ATOM 1774 N N . CYS A 1 216 ? 14.053 -8.274 -6.267 1.00 97.88 216 CYS A N 1
ATOM 1775 C CA . CYS A 1 216 ? 14.875 -8.448 -7.451 1.00 97.88 216 CYS A CA 1
ATOM 1776 C C . CYS A 1 216 ? 15.033 -7.120 -8.190 1.00 97.88 216 CYS A C 1
ATOM 1778 O O . CYS A 1 216 ? 14.075 -6.602 -8.769 1.00 97.88 216 CYS A O 1
ATOM 1780 N N . VAL A 1 217 ? 16.256 -6.602 -8.233 1.00 97.12 217 VAL A N 1
ATOM 1781 C CA . VAL A 1 217 ? 16.609 -5.413 -9.003 1.00 97.12 217 VAL A CA 1
ATOM 1782 C C . VAL A 1 217 ? 17.131 -5.852 -10.365 1.00 97.12 217 VAL A C 1
ATOM 1784 O O . VAL A 1 217 ? 18.130 -6.562 -10.481 1.00 97.12 217 VAL A O 1
ATOM 1787 N N . LEU A 1 218 ? 16.438 -5.428 -11.423 1.00 96.75 218 LEU A N 1
ATOM 1788 C CA . LEU A 1 218 ? 16.846 -5.713 -12.795 1.00 96.75 218 LEU A CA 1
ATOM 1789 C C . LEU A 1 218 ? 17.695 -4.569 -13.379 1.00 96.75 218 LEU A C 1
ATOM 1791 O O . LEU A 1 218 ? 17.378 -3.396 -13.156 1.00 96.75 218 LEU A O 1
ATOM 1795 N N . PRO A 1 219 ? 18.712 -4.876 -14.206 1.00 95.75 219 PRO A N 1
ATOM 1796 C CA . PRO A 1 219 ? 19.570 -3.872 -14.835 1.00 95.75 219 PRO A CA 1
ATOM 1797 C C . PRO A 1 219 ? 18.799 -2.844 -15.673 1.00 95.75 219 PRO A C 1
ATOM 1799 O O . PRO A 1 219 ? 17.919 -3.189 -16.471 1.00 95.75 219 PRO A O 1
ATOM 1802 N N . LYS A 1 220 ? 19.158 -1.560 -15.549 1.00 94.00 220 LYS A N 1
ATOM 1803 C CA . LYS A 1 220 ? 18.456 -0.454 -16.228 1.00 94.00 220 LYS A CA 1
ATOM 1804 C C . LYS A 1 220 ? 18.503 -0.585 -17.748 1.00 94.00 220 LYS A C 1
ATOM 1806 O O . LYS A 1 220 ? 17.540 -0.230 -18.424 1.00 94.00 220 LYS A O 1
ATOM 1811 N N . GLU A 1 221 ? 19.588 -1.114 -18.293 1.00 93.12 221 GLU A N 1
ATOM 1812 C CA . GLU A 1 221 ? 19.788 -1.360 -19.720 1.00 93.12 221 GLU A CA 1
ATOM 1813 C C . GLU A 1 221 ? 18.795 -2.405 -20.247 1.00 93.12 221 GLU A C 1
ATOM 1815 O O . GLU A 1 221 ? 18.240 -2.234 -21.335 1.00 93.12 221 GLU A O 1
ATOM 1820 N N . TYR A 1 222 ? 18.490 -3.440 -19.454 1.00 93.69 222 TYR A N 1
ATOM 1821 C CA . TYR A 1 222 ? 17.434 -4.401 -19.779 1.00 93.69 222 TYR A CA 1
ATOM 1822 C C . TYR A 1 222 ? 16.049 -3.744 -19.743 1.00 93.69 222 TYR A C 1
ATOM 1824 O O . TYR A 1 222 ? 15.252 -3.907 -20.667 1.00 93.69 222 TYR A O 1
ATOM 1832 N N . LEU A 1 223 ? 15.758 -2.937 -18.719 1.00 94.06 223 LEU A N 1
ATOM 1833 C CA . LEU A 1 223 ? 14.479 -2.224 -18.640 1.00 94.06 223 LEU A CA 1
ATOM 1834 C C . LEU A 1 223 ? 14.283 -1.276 -19.837 1.00 94.06 223 LEU A C 1
ATOM 1836 O O . LEU A 1 223 ? 13.195 -1.228 -20.424 1.00 94.06 223 LEU A O 1
ATOM 1840 N N . ARG A 1 224 ? 15.354 -0.589 -20.260 1.00 92.06 224 ARG A N 1
ATOM 1841 C CA . ARG A 1 224 ? 15.391 0.240 -21.476 1.00 92.06 224 ARG A CA 1
ATOM 1842 C C . ARG A 1 224 ? 15.139 -0.578 -22.736 1.00 92.06 224 ARG A C 1
ATOM 1844 O O . ARG A 1 224 ? 14.312 -0.166 -23.544 1.00 92.06 224 ARG A O 1
ATOM 1851 N N . SER A 1 225 ? 15.768 -1.748 -22.886 1.00 91.38 225 SER A N 1
ATOM 1852 C CA . SER A 1 225 ? 15.547 -2.624 -24.051 1.00 91.38 225 SER A CA 1
ATOM 1853 C C . SER A 1 225 ? 14.100 -3.134 -24.143 1.00 91.38 225 SER A C 1
ATOM 1855 O O . SER A 1 225 ? 13.608 -3.453 -25.226 1.00 91.38 225 SER A O 1
ATOM 1857 N N . LYS A 1 226 ? 13.371 -3.141 -23.018 1.00 93.12 226 LYS A N 1
ATOM 1858 C CA . LYS A 1 226 ? 11.929 -3.433 -22.935 1.00 93.12 226 LYS A CA 1
ATOM 1859 C C . LYS A 1 226 ? 11.028 -2.194 -22.961 1.00 93.12 226 LYS A C 1
ATOM 1861 O O . LYS A 1 226 ? 9.827 -2.319 -22.691 1.00 93.12 226 LYS A O 1
ATOM 1866 N N . ASN A 1 227 ? 11.569 -1.018 -23.286 1.00 89.94 227 ASN A N 1
ATOM 1867 C CA . ASN A 1 227 ? 10.869 0.271 -23.291 1.00 89.94 227 ASN A CA 1
ATOM 1868 C C . ASN A 1 227 ? 10.119 0.562 -21.979 1.00 89.94 227 ASN A C 1
ATOM 1870 O O . ASN A 1 227 ? 9.061 1.190 -22.007 1.00 89.94 227 ASN A O 1
ATOM 1874 N N . TYR A 1 228 ? 10.609 0.041 -20.849 1.00 88.94 228 TYR A N 1
ATOM 1875 C CA . TYR A 1 228 ? 9.959 0.127 -19.537 1.00 88.94 228 TYR A CA 1
ATOM 1876 C C . TYR A 1 228 ? 8.490 -0.350 -19.509 1.00 88.94 228 TYR A C 1
ATOM 1878 O O . TYR A 1 228 ? 7.699 0.114 -18.692 1.00 88.94 228 TYR A O 1
ATOM 1886 N N . ARG A 1 229 ? 8.089 -1.249 -20.423 1.00 87.50 229 ARG A N 1
ATOM 1887 C CA . ARG A 1 229 ? 6.681 -1.684 -20.571 1.00 87.50 229 ARG A CA 1
ATOM 1888 C C . ARG A 1 229 ? 6.472 -3.190 -20.697 1.00 87.50 229 ARG A C 1
ATOM 1890 O O . ARG A 1 229 ? 5.337 -3.651 -20.618 1.00 87.50 229 ARG A O 1
ATOM 1897 N N . ARG A 1 230 ? 7.528 -3.957 -20.979 1.00 88.44 230 ARG A N 1
ATOM 1898 C CA . ARG A 1 230 ? 7.440 -5.386 -21.345 1.00 88.44 230 ARG A CA 1
ATOM 1899 C C . ARG A 1 230 ? 8.483 -6.242 -20.631 1.00 88.44 230 ARG A C 1
ATOM 1901 O O . ARG A 1 230 ? 9.103 -7.108 -21.248 1.00 88.44 230 ARG A O 1
ATOM 1908 N N . TYR A 1 231 ? 8.715 -5.955 -19.360 1.00 94.38 231 TYR A N 1
ATOM 1909 C CA . TYR A 1 231 ? 9.593 -6.743 -18.505 1.00 94.38 231 TYR A CA 1
ATOM 1910 C C . TYR A 1 231 ? 8.786 -7.440 -17.409 1.00 94.38 231 TYR A C 1
ATOM 1912 O O . TYR A 1 231 ? 7.633 -7.088 -17.161 1.00 94.38 231 TYR A O 1
ATOM 1920 N N . LYS A 1 232 ? 9.386 -8.461 -16.800 1.00 95.38 232 LYS A N 1
ATOM 1921 C CA . LYS A 1 232 ? 8.850 -9.161 -15.634 1.00 95.38 232 LYS A CA 1
ATOM 1922 C C . LYS A 1 232 ? 9.937 -9.200 -14.574 1.00 95.38 232 LYS A C 1
ATOM 1924 O O . LYS A 1 232 ? 11.062 -9.567 -14.903 1.00 95.38 232 LYS A O 1
ATOM 1929 N N . ILE A 1 233 ? 9.603 -8.812 -13.351 1.00 97.31 233 ILE A N 1
ATOM 1930 C CA . ILE A 1 233 ? 10.513 -8.869 -12.209 1.00 97.31 233 ILE A CA 1
ATOM 1931 C C . ILE A 1 233 ? 10.284 -10.213 -11.500 1.00 97.31 233 ILE A C 1
ATOM 1933 O O . ILE A 1 233 ? 9.153 -10.485 -11.079 1.00 97.31 233 ILE A O 1
ATOM 1937 N N . PRO A 1 234 ? 11.305 -11.081 -11.396 1.00 97.19 234 PRO A N 1
ATOM 1938 C CA . PRO A 1 234 ? 11.245 -12.270 -10.553 1.00 97.19 234 PRO A CA 1
ATOM 1939 C C . PRO A 1 234 ? 10.894 -11.928 -9.103 1.00 97.19 234 PRO A C 1
ATOM 1941 O O . PRO A 1 234 ? 11.351 -10.922 -8.569 1.00 97.19 234 PRO A O 1
ATOM 1944 N N . ASN A 1 235 ? 10.087 -12.765 -8.457 1.00 96.50 235 ASN A N 1
ATOM 1945 C CA . ASN A 1 235 ? 9.627 -12.539 -7.083 1.00 96.50 235 ASN A CA 1
ATOM 1946 C C . ASN A 1 235 ? 10.348 -13.403 -6.040 1.00 96.50 235 ASN A C 1
ATOM 1948 O O . ASN A 1 235 ? 10.011 -13.351 -4.864 1.00 96.50 235 ASN A O 1
ATOM 1952 N N . ASN A 1 236 ? 11.310 -14.218 -6.463 1.00 96.81 236 ASN A N 1
ATOM 1953 C CA . ASN A 1 236 ? 12.093 -15.081 -5.592 1.00 96.81 236 ASN A CA 1
ATOM 1954 C C . ASN A 1 236 ? 13.574 -15.022 -5.981 1.00 96.81 236 ASN A C 1
ATOM 1956 O O . ASN A 1 236 ? 13.919 -14.678 -7.115 1.00 96.81 236 ASN A O 1
ATOM 1960 N N . GLU A 1 237 ? 14.428 -15.373 -5.024 1.00 97.31 237 GLU A N 1
ATOM 1961 C CA . GLU A 1 237 ? 15.882 -15.317 -5.152 1.00 97.31 237 GLU A CA 1
ATOM 1962 C C . GLU A 1 237 ? 16.404 -16.176 -6.305 1.00 97.31 237 GLU A C 1
ATOM 1964 O O . GLU A 1 237 ? 17.176 -15.692 -7.129 1.00 97.31 237 GLU A O 1
ATOM 1969 N N . ALA A 1 238 ? 15.946 -17.427 -6.399 1.00 97.50 238 ALA A N 1
ATOM 1970 C CA . ALA A 1 238 ? 16.429 -18.373 -7.398 1.00 97.50 238 ALA A CA 1
ATOM 1971 C C . ALA A 1 238 ? 16.201 -17.851 -8.826 1.00 97.50 238 ALA A C 1
ATOM 1973 O O . ALA A 1 238 ? 17.137 -17.807 -9.624 1.00 97.50 238 ALA A O 1
ATOM 1974 N N . ASP A 1 239 ? 14.989 -17.383 -9.127 1.00 97.31 239 ASP A N 1
ATOM 1975 C CA . ASP A 1 239 ? 14.657 -16.824 -10.438 1.00 97.31 239 ASP A CA 1
ATOM 1976 C C . ASP A 1 239 ? 15.355 -15.478 -10.691 1.00 97.31 239 ASP A C 1
ATOM 1978 O O . ASP A 1 239 ? 15.680 -15.159 -11.836 1.00 97.31 239 ASP A O 1
ATOM 1982 N N . CYS A 1 240 ? 15.595 -14.679 -9.644 1.00 97.75 240 CYS A N 1
ATOM 1983 C CA . CYS A 1 240 ? 16.325 -13.419 -9.770 1.00 97.75 240 CYS A CA 1
ATOM 1984 C C . CYS A 1 240 ? 17.797 -13.646 -10.128 1.00 97.75 240 CYS A C 1
ATOM 1986 O O . CYS A 1 240 ? 18.310 -13.028 -11.058 1.00 97.75 240 CYS A O 1
ATOM 1988 N N . LEU A 1 241 ? 18.466 -14.566 -9.432 1.00 97.50 241 LEU A N 1
ATOM 1989 C CA . LEU A 1 241 ? 19.871 -14.898 -9.672 1.00 97.50 241 LEU A CA 1
ATOM 1990 C C . LEU A 1 241 ? 20.070 -15.685 -10.975 1.00 97.50 241 LEU A C 1
ATOM 1992 O O . LEU A 1 241 ? 21.131 -15.598 -11.592 1.00 97.50 241 LEU A O 1
ATOM 1996 N N . ALA A 1 242 ? 19.048 -16.422 -11.421 1.00 97.31 242 ALA A N 1
ATOM 1997 C CA . ALA A 1 242 ? 19.036 -17.082 -12.724 1.00 97.31 242 ALA A CA 1
ATOM 1998 C C . ALA A 1 242 ? 18.757 -16.118 -13.892 1.00 97.31 242 ALA A C 1
ATOM 2000 O O . ALA A 1 242 ? 18.945 -16.491 -15.053 1.00 97.31 242 ALA A O 1
ATOM 2001 N N . PHE A 1 243 ? 18.302 -14.890 -13.624 1.00 97.06 243 PHE A N 1
ATOM 2002 C CA . PHE A 1 243 ? 18.044 -13.910 -14.670 1.00 97.06 243 PHE A CA 1
ATOM 2003 C C . PHE A 1 243 ? 19.353 -13.476 -15.340 1.00 97.06 243 PHE A C 1
ATOM 2005 O O . PHE A 1 243 ? 20.231 -12.889 -14.701 1.00 97.06 243 PHE A O 1
ATOM 2012 N N . SER A 1 244 ? 19.440 -13.673 -16.657 1.00 94.25 244 SER A N 1
ATOM 2013 C CA . SER A 1 244 ? 20.494 -13.095 -17.487 1.00 94.25 244 SER A CA 1
ATOM 2014 C C . SER A 1 244 ? 19.947 -12.474 -18.773 1.00 94.25 244 SER A C 1
ATOM 2016 O O . SER A 1 244 ? 18.961 -12.925 -19.365 1.00 94.25 244 SER A O 1
ATOM 2018 N N . HIS A 1 245 ? 20.585 -11.392 -19.213 1.00 92.44 245 HIS A N 1
ATOM 2019 C CA . HIS A 1 245 ? 20.276 -10.723 -20.468 1.00 92.44 245 HIS A CA 1
ATOM 2020 C C . HIS A 1 245 ? 21.554 -10.297 -21.181 1.00 92.44 245 HIS A C 1
ATOM 2022 O O . HIS A 1 245 ? 22.346 -9.524 -20.649 1.00 92.44 245 HIS A O 1
ATOM 2028 N N . ILE A 1 246 ? 21.726 -10.753 -22.419 1.00 91.81 246 ILE A N 1
ATOM 2029 C CA . ILE A 1 246 ? 22.834 -10.318 -23.266 1.00 91.81 246 ILE A CA 1
ATOM 2030 C C . ILE A 1 246 ? 22.511 -8.941 -23.849 1.00 91.81 246 ILE A C 1
ATOM 2032 O O . ILE A 1 246 ? 21.548 -8.782 -24.603 1.00 91.81 246 ILE A O 1
ATOM 2036 N N . HIS A 1 247 ? 23.325 -7.951 -23.498 1.00 89.50 247 HIS A N 1
ATOM 2037 C CA . HIS A 1 247 ? 23.207 -6.575 -23.954 1.00 89.50 247 HIS A CA 1
ATOM 2038 C C . HIS A 1 247 ? 24.321 -6.223 -24.943 1.00 89.50 247 HIS A C 1
ATOM 2040 O O . HIS A 1 247 ? 25.496 -6.469 -24.682 1.00 89.50 247 HIS A O 1
ATOM 2046 N N . TYR A 1 248 ? 23.945 -5.594 -26.058 1.00 87.50 248 TYR A N 1
ATOM 2047 C CA . TYR A 1 248 ? 24.867 -5.052 -27.055 1.00 87.50 248 TYR A CA 1
ATOM 2048 C C . TYR A 1 248 ? 24.749 -3.520 -27.054 1.00 87.50 248 TYR A C 1
ATOM 2050 O O . TYR A 1 248 ? 23.738 -3.005 -27.541 1.00 87.50 248 TYR A O 1
ATOM 2058 N N . PRO A 1 249 ? 25.744 -2.781 -26.523 1.00 83.31 249 PRO A N 1
ATOM 2059 C CA . PRO A 1 249 ? 25.728 -1.312 -26.507 1.00 83.31 249 PRO A CA 1
ATOM 2060 C C . PRO A 1 249 ? 25.606 -0.678 -27.903 1.00 83.31 249 PRO A C 1
ATOM 2062 O O . PRO A 1 249 ? 25.023 0.389 -28.073 1.00 83.31 249 PRO A O 1
ATOM 2065 N N . SER A 1 250 ? 26.155 -1.349 -28.914 1.00 81.69 250 SER A N 1
ATOM 2066 C CA . SER A 1 250 ? 26.068 -1.011 -30.333 1.00 81.69 250 SER A CA 1
ATOM 2067 C C . SER A 1 250 ? 26.197 -2.281 -31.180 1.00 81.69 250 SER A C 1
ATOM 2069 O O . SER A 1 250 ? 26.652 -3.316 -30.692 1.00 81.69 250 SER A O 1
ATOM 2071 N N . ALA A 1 251 ? 25.867 -2.197 -32.472 1.00 77.69 251 ALA A N 1
ATOM 2072 C CA . ALA A 1 251 ? 25.998 -3.323 -33.403 1.00 77.69 251 ALA A CA 1
ATOM 2073 C C . ALA A 1 251 ? 27.439 -3.864 -33.546 1.00 77.69 251 ALA A C 1
ATOM 2075 O O . ALA A 1 251 ? 27.623 -4.974 -34.034 1.00 77.69 251 ALA A O 1
ATOM 2076 N N . PHE A 1 252 ? 28.445 -3.092 -33.120 1.00 80.06 252 PHE A N 1
ATOM 2077 C CA . PHE A 1 252 ? 29.868 -3.405 -33.287 1.00 80.06 252 PHE A CA 1
ATOM 2078 C C . PHE A 1 252 ? 30.620 -3.589 -31.961 1.00 80.06 252 PHE A C 1
ATOM 2080 O O . PHE A 1 252 ? 31.833 -3.780 -31.967 1.00 80.06 252 PHE A O 1
ATOM 2087 N N . SER A 1 253 ? 29.935 -3.506 -30.818 1.00 81.62 253 SER A N 1
ATOM 2088 C CA . SER A 1 253 ? 30.552 -3.674 -29.497 1.00 81.62 253 SER A CA 1
ATOM 2089 C C . SER A 1 253 ? 30.433 -5.108 -28.994 1.00 81.62 253 SER A C 1
ATOM 2091 O O . SER A 1 253 ? 29.458 -5.798 -29.293 1.00 81.62 253 SER A O 1
ATOM 2093 N N . ASN A 1 254 ? 31.376 -5.507 -28.141 1.00 87.44 254 ASN A N 1
ATOM 2094 C CA . ASN A 1 254 ? 31.282 -6.756 -27.393 1.00 87.44 254 ASN A CA 1
ATOM 2095 C C . ASN A 1 254 ? 30.005 -6.796 -26.546 1.00 87.44 254 ASN A C 1
ATOM 2097 O O . ASN A 1 254 ? 29.546 -5.772 -26.033 1.00 87.44 254 ASN A O 1
ATOM 2101 N N . ALA A 1 255 ? 29.440 -7.993 -26.422 1.00 87.50 255 ALA A N 1
ATOM 2102 C CA . ALA A 1 255 ? 28.258 -8.225 -25.615 1.00 87.50 255 ALA A CA 1
ATOM 2103 C C . ALA A 1 255 ? 28.612 -8.211 -24.124 1.00 87.50 255 ALA A C 1
ATOM 2105 O O . ALA A 1 255 ? 29.630 -8.779 -23.725 1.00 87.50 255 ALA A O 1
ATOM 2106 N N . THR A 1 256 ? 27.740 -7.629 -23.308 1.00 90.62 256 THR A N 1
ATOM 2107 C CA . THR A 1 256 ? 27.823 -7.700 -21.847 1.00 90.62 256 THR A CA 1
ATOM 2108 C C . THR A 1 256 ? 26.658 -8.529 -21.330 1.00 90.62 256 THR A C 1
ATOM 2110 O O . THR A 1 256 ? 25.510 -8.297 -21.712 1.00 90.62 256 THR A O 1
ATOM 2113 N N . GLU A 1 257 ? 26.933 -9.497 -20.459 1.00 93.12 257 GLU A N 1
ATOM 2114 C CA . GLU A 1 257 ? 25.883 -10.213 -19.738 1.00 93.12 257 GLU A CA 1
ATOM 2115 C C . GLU A 1 257 ? 25.428 -9.370 -18.543 1.00 93.12 257 GLU A C 1
ATOM 2117 O O . GLU A 1 257 ? 26.210 -9.052 -17.651 1.00 93.12 257 GLU A O 1
ATOM 2122 N N . LEU A 1 258 ? 24.153 -8.997 -18.542 1.00 94.50 258 LEU A N 1
ATOM 2123 C CA . LEU A 1 258 ? 23.491 -8.314 -17.442 1.00 94.50 258 LEU A CA 1
ATOM 2124 C C . LEU A 1 258 ? 22.773 -9.347 -16.575 1.00 94.50 258 LEU A C 1
ATOM 2126 O O . LEU A 1 258 ? 22.098 -10.223 -17.116 1.00 94.50 258 LEU A O 1
ATOM 2130 N N . ARG A 1 259 ? 22.884 -9.233 -15.251 1.00 96.00 259 ARG A N 1
ATOM 2131 C CA . ARG A 1 259 ? 22.290 -10.172 -14.286 1.00 96.00 259 ARG A CA 1
ATOM 2132 C C . ARG A 1 259 ? 21.367 -9.453 -13.310 1.00 96.00 259 ARG A C 1
ATOM 2134 O O . ARG A 1 259 ? 21.532 -8.258 -13.086 1.00 96.00 259 ARG A O 1
ATOM 2141 N N . GLY A 1 260 ? 20.378 -10.171 -12.786 1.00 96.62 260 GLY A N 1
ATOM 2142 C CA . GLY A 1 260 ? 19.517 -9.670 -11.718 1.00 96.62 260 GLY A CA 1
ATOM 2143 C C . GLY A 1 260 ? 20.265 -9.655 -10.389 1.00 96.62 260 GLY A C 1
ATOM 2144 O O . GLY A 1 260 ? 21.121 -10.506 -10.146 1.00 96.62 260 GLY A O 1
ATOM 2145 N N . GLU A 1 261 ? 19.937 -8.695 -9.533 1.00 97.56 261 GLU A N 1
ATOM 2146 C CA . GLU A 1 261 ? 20.493 -8.593 -8.186 1.00 97.56 261 GLU A CA 1
ATOM 2147 C C . GLU A 1 261 ? 19.387 -8.826 -7.158 1.00 97.56 261 GLU A C 1
ATOM 2149 O O . GLU A 1 261 ? 18.348 -8.167 -7.191 1.00 97.56 261 GLU A O 1
ATOM 2154 N N . TRP A 1 262 ? 19.606 -9.767 -6.240 1.00 97.88 262 TRP A N 1
ATOM 2155 C CA . TRP A 1 262 ? 18.706 -10.008 -5.116 1.00 97.88 262 TRP A CA 1
ATOM 2156 C C . TRP A 1 262 ? 19.140 -9.136 -3.938 1.00 97.88 262 TRP A C 1
ATOM 2158 O O . TRP A 1 262 ? 20.133 -9.419 -3.267 1.00 97.88 262 TRP A O 1
ATOM 2168 N N . VAL A 1 263 ? 18.437 -8.024 -3.737 1.00 98.19 263 VAL A N 1
ATOM 2169 C CA . VAL A 1 263 ? 18.859 -6.944 -2.840 1.00 98.19 263 VAL A CA 1
ATOM 2170 C C . VAL A 1 263 ? 17.991 -6.937 -1.590 1.00 98.19 263 VAL A C 1
ATOM 2172 O O . VAL A 1 263 ? 16.766 -6.929 -1.683 1.00 98.19 263 VAL A O 1
ATOM 2175 N N . LEU A 1 264 ? 18.628 -6.899 -0.418 1.00 98.19 264 LEU A N 1
ATOM 2176 C CA . LEU A 1 264 ? 17.948 -6.667 0.855 1.00 98.19 264 LEU A CA 1
ATOM 2177 C C . LEU A 1 264 ? 17.628 -5.177 1.005 1.00 98.19 264 LEU A C 1
ATOM 2179 O O . LEU A 1 264 ? 18.534 -4.340 1.027 1.00 98.19 264 LEU A O 1
ATOM 2183 N N . ARG A 1 265 ? 16.349 -4.850 1.167 1.00 97.69 265 ARG A N 1
ATOM 2184 C CA . ARG A 1 265 ? 15.901 -3.559 1.687 1.00 97.69 265 ARG A CA 1
ATOM 2185 C C . ARG A 1 265 ? 15.823 -3.631 3.213 1.00 97.69 265 ARG A C 1
ATOM 2187 O O . ARG A 1 265 ? 15.328 -4.628 3.743 1.00 97.69 265 ARG A O 1
ATOM 2194 N N . PRO A 1 266 ? 16.357 -2.626 3.928 1.00 97.94 266 PRO A N 1
ATOM 2195 C CA . PRO A 1 266 ? 16.304 -2.612 5.384 1.00 97.94 266 PRO A CA 1
ATOM 2196 C C . PRO A 1 266 ? 14.851 -2.551 5.866 1.00 97.94 266 PRO A C 1
ATOM 2198 O O . PRO A 1 266 ? 13.979 -2.068 5.147 1.00 97.94 266 PRO A O 1
ATOM 2201 N N . SER A 1 267 ? 14.608 -3.021 7.090 1.00 97.69 267 SER A N 1
ATOM 2202 C CA . SER A 1 267 ? 13.339 -2.779 7.777 1.00 97.69 267 SER A CA 1
ATOM 2203 C C . SER A 1 267 ? 13.135 -1.285 8.027 1.00 97.69 267 SER A C 1
ATOM 2205 O O . SER A 1 267 ? 14.060 -0.477 7.892 1.00 97.69 267 SER A O 1
ATOM 2207 N N . HIS A 1 268 ? 11.937 -0.903 8.464 1.00 96.38 268 HIS A N 1
ATOM 2208 C CA . HIS A 1 268 ? 11.688 0.481 8.873 1.00 96.38 268 HIS A CA 1
ATOM 2209 C C . HIS A 1 268 ? 12.448 0.888 10.140 1.00 96.38 268 HIS A C 1
ATOM 2211 O O . HIS A 1 268 ? 12.470 2.076 10.464 1.00 96.38 268 HIS A O 1
ATOM 2217 N N . ASN A 1 269 ? 13.081 -0.069 10.831 1.00 96.19 269 ASN A N 1
ATOM 2218 C CA . ASN A 1 269 ? 13.759 0.141 12.105 1.00 96.19 269 ASN A CA 1
ATOM 2219 C C . ASN A 1 269 ? 12.809 0.772 13.140 1.00 96.19 269 ASN A C 1
ATOM 2221 O O . ASN A 1 269 ? 13.138 1.748 13.815 1.00 96.19 269 ASN A O 1
ATOM 2225 N N . LEU A 1 270 ? 11.597 0.219 13.206 1.00 96.06 270 LEU A N 1
ATOM 2226 C CA . LEU A 1 270 ? 10.530 0.598 14.126 1.00 96.06 270 LEU A CA 1
ATOM 2227 C C . LEU A 1 270 ? 10.245 -0.563 15.088 1.00 96.06 270 LEU A C 1
ATOM 2229 O O . LEU A 1 270 ? 10.588 -1.706 14.779 1.00 96.06 270 LEU A O 1
ATOM 2233 N N . PRO A 1 271 ? 9.605 -0.303 16.241 1.00 96.75 271 PRO A N 1
ATOM 2234 C CA . PRO A 1 271 ? 9.091 -1.372 17.086 1.00 96.75 271 PRO A CA 1
ATOM 2235 C C . PRO A 1 271 ? 8.159 -2.312 16.301 1.00 96.75 271 PRO A C 1
ATOM 2237 O O . PRO A 1 271 ? 7.489 -1.858 15.364 1.00 96.75 271 PRO A O 1
ATOM 2240 N N . PRO A 1 272 ? 8.087 -3.602 16.673 1.00 97.81 272 PRO A N 1
ATOM 2241 C CA . PRO A 1 272 ? 7.082 -4.496 16.109 1.00 97.81 272 PRO A CA 1
ATOM 2242 C C . PRO A 1 272 ? 5.670 -3.944 16.382 1.00 97.81 272 PRO A C 1
ATOM 2244 O O . PRO A 1 272 ? 5.487 -3.197 17.351 1.00 97.81 272 PRO A O 1
ATOM 2247 N N . PRO A 1 273 ? 4.677 -4.269 15.537 1.00 97.75 273 PRO A N 1
ATOM 2248 C CA . PRO A 1 273 ? 3.301 -3.855 15.775 1.00 97.75 273 PRO A CA 1
ATOM 2249 C C . PRO A 1 273 ? 2.776 -4.438 17.082 1.00 97.75 273 PRO A C 1
ATOM 2251 O O . PRO A 1 273 ? 3.132 -5.553 17.457 1.00 97.75 273 PRO A O 1
ATOM 2254 N N . GLU A 1 274 ? 1.871 -3.721 17.742 1.00 97.88 274 GLU A N 1
ATOM 2255 C CA . GLU A 1 274 ? 1.127 -4.311 18.852 1.00 97.88 274 GLU A CA 1
ATOM 2256 C C . GLU A 1 274 ? 0.231 -5.428 18.311 1.00 97.88 274 GLU A C 1
ATOM 2258 O O . GLU A 1 274 ? -0.613 -5.183 17.449 1.00 97.88 274 GLU A O 1
ATOM 2263 N N . CYS A 1 275 ? 0.379 -6.650 18.816 1.00 97.81 275 CYS A N 1
ATOM 2264 C CA . CYS A 1 275 ? -0.526 -7.733 18.468 1.00 97.81 275 CYS A CA 1
ATOM 2265 C C . CYS A 1 275 ? -1.347 -8.185 19.673 1.00 97.81 275 CYS A C 1
ATOM 2267 O O . CYS A 1 275 ? -0.810 -8.482 20.741 1.00 97.81 275 CYS A O 1
ATOM 2269 N N . ARG A 1 276 ? -2.669 -8.253 19.496 1.00 96.38 276 ARG A N 1
ATOM 2270 C CA . ARG A 1 276 ? -3.596 -8.725 20.529 1.00 96.38 276 ARG A CA 1
ATOM 2271 C C . ARG A 1 276 ? -4.819 -9.409 19.935 1.00 96.38 276 ARG A C 1
ATOM 2273 O O . ARG A 1 276 ? -5.069 -9.357 18.729 1.00 96.38 276 ARG A O 1
ATOM 2280 N N . GLU A 1 277 ? -5.596 -10.030 20.814 1.00 95.25 277 GLU A N 1
ATOM 2281 C CA . GLU A 1 277 ? -6.909 -10.545 20.450 1.00 95.25 277 GLU A CA 1
ATOM 2282 C C . GLU A 1 277 ? -7.823 -9.400 19.995 1.00 95.25 277 GLU A C 1
ATOM 2284 O O . GLU A 1 277 ? -7.792 -8.292 20.548 1.00 95.25 277 GLU A O 1
ATOM 2289 N N . THR A 1 278 ? -8.597 -9.663 18.947 1.00 93.12 278 THR A N 1
ATOM 2290 C CA . THR A 1 278 ? -9.503 -8.672 18.376 1.00 93.12 278 THR A CA 1
ATOM 2291 C C . THR A 1 278 ? -10.737 -8.426 19.233 1.00 93.12 278 THR A C 1
ATOM 2293 O O . THR A 1 278 ? -11.179 -9.278 20.003 1.00 93.12 278 THR A O 1
ATOM 2296 N N . ASP A 1 279 ? -11.321 -7.246 19.057 1.00 92.56 279 ASP A N 1
ATOM 2297 C CA . ASP A 1 279 ? -12.545 -6.864 19.741 1.00 92.56 279 ASP A CA 1
ATOM 2298 C C . ASP A 1 279 ? -13.758 -7.489 19.041 1.00 92.56 279 ASP A C 1
ATOM 2300 O O . ASP A 1 279 ? -13.845 -7.533 17.809 1.00 92.56 279 ASP A O 1
ATOM 2304 N N . TRP A 1 280 ? -14.726 -7.949 19.835 1.00 93.12 280 TRP A N 1
ATOM 2305 C CA . TRP A 1 280 ? -15.973 -8.481 19.296 1.00 93.12 280 TRP A CA 1
ATOM 2306 C C . TRP A 1 280 ? -16.711 -7.408 18.490 1.00 93.12 280 TRP A C 1
ATOM 2308 O O . TRP A 1 280 ? -16.896 -6.283 18.961 1.00 93.12 280 TRP A O 1
ATOM 2318 N N . SER A 1 281 ? -17.204 -7.767 17.308 1.00 91.62 281 SER A N 1
ATOM 2319 C CA . SER A 1 281 ? -18.188 -6.971 16.582 1.00 91.62 281 SER A CA 1
ATOM 2320 C C . SER A 1 281 ? -19.314 -7.829 16.035 1.00 91.62 281 SER A C 1
ATOM 2322 O O . SER A 1 281 ? -19.140 -8.990 15.664 1.00 91.62 281 SER A O 1
ATOM 2324 N N . ARG A 1 282 ? -20.507 -7.240 16.013 1.00 89.12 282 ARG A N 1
ATOM 2325 C CA . ARG A 1 282 ? -21.734 -7.914 15.601 1.00 89.12 282 ARG A CA 1
ATOM 2326 C C . ARG A 1 282 ? -21.707 -8.258 14.113 1.00 89.12 282 ARG A C 1
ATOM 2328 O O . ARG A 1 282 ? -21.263 -7.462 13.292 1.00 89.12 282 ARG A O 1
ATOM 2335 N N . ASP A 1 283 ? -22.294 -9.394 13.748 1.00 86.31 283 ASP A N 1
ATOM 2336 C CA . ASP A 1 283 ? -22.596 -9.663 12.344 1.00 86.31 283 ASP A CA 1
ATOM 2337 C C . ASP A 1 283 ? -23.719 -8.741 11.833 1.00 86.31 283 ASP A C 1
ATOM 2339 O O . ASP A 1 283 ? -24.803 -8.610 12.429 1.00 86.31 283 ASP A O 1
ATOM 2343 N N . ASN A 1 284 ? -23.458 -8.103 10.694 1.00 80.25 284 ASN A N 1
ATOM 2344 C CA . ASN A 1 284 ? -24.331 -7.146 10.036 1.00 80.25 284 ASN A CA 1
ATOM 2345 C C . ASN A 1 284 ? -24.658 -5.904 10.907 1.00 80.25 284 ASN A C 1
ATOM 2347 O O . ASN A 1 284 ? -24.046 -5.644 11.940 1.00 80.25 284 ASN A O 1
ATOM 2351 N N . HIS A 1 285 ? -25.627 -5.084 10.483 1.00 79.50 285 HIS A N 1
ATOM 2352 C CA . HIS A 1 285 ? -26.058 -3.863 11.181 1.00 79.50 285 HIS A CA 1
ATOM 2353 C C . HIS A 1 285 ? -24.911 -2.863 11.386 1.00 79.50 285 HIS A C 1
ATOM 2355 O O . HIS A 1 285 ? -24.803 -2.255 12.446 1.00 79.50 285 HIS A O 1
ATOM 2361 N N . LEU A 1 286 ? -24.057 -2.728 10.364 1.00 80.69 286 LEU A N 1
ATOM 2362 C CA . LEU A 1 286 ? -22.796 -1.971 10.364 1.00 80.69 286 LEU A CA 1
ATOM 2363 C C . LEU A 1 286 ? -21.686 -2.546 11.254 1.00 80.69 286 LEU A C 1
ATOM 2365 O O . LEU A 1 286 ? -20.550 -2.126 11.100 1.00 80.69 286 LEU A O 1
ATOM 2369 N N . GLY A 1 287 ? -21.963 -3.555 12.081 1.00 81.69 287 GLY A N 1
ATOM 2370 C CA . GLY A 1 287 ? -20.945 -4.246 12.866 1.00 81.69 287 GLY A CA 1
ATOM 2371 C C . GLY A 1 287 ? -20.442 -3.459 14.062 1.00 81.69 287 GLY A C 1
ATOM 2372 O O . GLY A 1 287 ? -19.244 -3.248 14.231 1.00 81.69 287 GLY A O 1
ATOM 2373 N N . ASN A 1 288 ? -21.381 -3.007 14.889 1.00 86.62 288 ASN A N 1
ATOM 2374 C CA . ASN A 1 288 ? -21.057 -2.371 16.158 1.00 86.62 288 ASN A CA 1
ATOM 2375 C C . ASN A 1 288 ? -20.381 -3.368 17.108 1.00 86.62 288 ASN A C 1
ATOM 2377 O O . ASN A 1 288 ? -20.723 -4.555 17.128 1.00 86.62 288 ASN A O 1
ATOM 2381 N N . GLY A 1 289 ?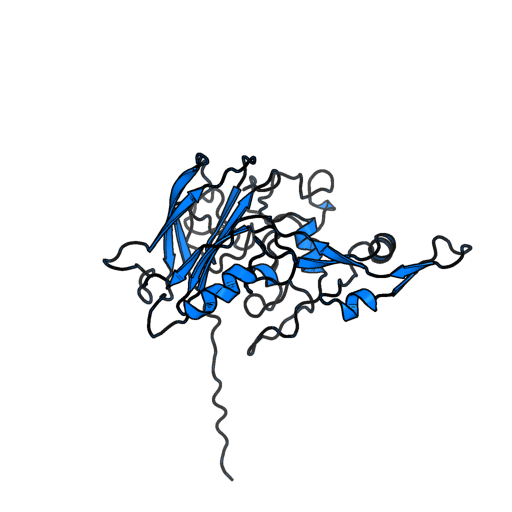 -19.482 -2.851 17.933 1.00 89.19 289 GLY A N 1
ATOM 2382 C CA . GLY A 1 289 ? -18.912 -3.545 19.071 1.00 89.19 289 GLY A CA 1
ATOM 2383 C C . GLY A 1 289 ? -19.871 -3.642 20.255 1.00 89.19 289 GLY A C 1
ATOM 2384 O O . GLY A 1 289 ? -21.093 -3.443 20.162 1.00 89.19 289 GLY A O 1
ATOM 2385 N N . VAL A 1 290 ? -19.294 -3.964 21.411 1.00 87.94 290 VAL A N 1
ATOM 2386 C CA . VAL A 1 290 ? -20.031 -4.161 22.664 1.00 87.94 290 VAL A CA 1
ATOM 2387 C C . VAL A 1 290 ? -20.822 -2.900 23.031 1.00 87.94 290 VAL A C 1
ATOM 2389 O O . VAL A 1 290 ? -20.331 -1.779 22.951 1.00 87.94 290 VAL A O 1
ATOM 2392 N N . GLY A 1 291 ? -22.088 -3.076 23.419 1.00 86.75 291 GLY A N 1
ATOM 2393 C CA . GLY A 1 291 ? -22.971 -1.962 23.785 1.00 86.75 291 GLY A CA 1
ATOM 2394 C C . GLY A 1 291 ? -23.496 -1.136 22.603 1.00 86.75 291 GLY A C 1
ATOM 2395 O O . GLY A 1 291 ? -24.222 -0.172 22.827 1.00 86.75 291 GLY A O 1
ATOM 2396 N N . GLY A 1 292 ? -23.189 -1.520 21.358 1.00 87.25 292 GLY A N 1
ATOM 2397 C CA . GLY A 1 292 ? -23.637 -0.806 20.160 1.00 87.25 292 GLY A CA 1
ATOM 2398 C C . GLY A 1 292 ? -22.727 0.350 19.736 1.00 87.25 292 GLY A C 1
ATOM 2399 O O . GLY A 1 292 ? -23.119 1.123 18.864 1.00 87.25 292 GLY A O 1
ATOM 2400 N N . PHE A 1 293 ? -21.535 0.461 20.326 1.00 90.69 293 PHE A N 1
ATOM 2401 C CA . PHE A 1 293 ? -20.534 1.474 19.990 1.00 90.69 293 PHE A CA 1
ATOM 2402 C C . PHE A 1 293 ? -19.585 0.997 18.879 1.00 90.69 293 PHE A C 1
ATOM 2404 O O . PHE A 1 293 ? -19.476 -0.208 18.654 1.00 90.69 293 PHE A O 1
ATOM 2411 N N . PRO A 1 294 ? -18.890 1.906 18.175 1.00 93.50 294 PRO A N 1
ATOM 2412 C CA . PRO A 1 294 ? -17.749 1.545 17.335 1.00 93.50 294 PRO A CA 1
ATOM 2413 C C . PRO A 1 294 ? -16.638 0.866 18.146 1.00 93.50 294 PRO A C 1
ATOM 2415 O O . PRO A 1 294 ? -16.481 1.144 19.336 1.00 93.50 294 PRO A O 1
ATOM 2418 N N . ASN A 1 295 ? -15.846 0.019 17.491 1.00 94.75 295 ASN A N 1
ATOM 2419 C CA . ASN A 1 295 ? -14.609 -0.494 18.075 1.00 94.75 295 ASN A CA 1
ATOM 2420 C C . ASN A 1 295 ? -13.536 0.591 18.045 1.00 94.75 295 ASN A C 1
ATOM 2422 O O . ASN A 1 295 ? -13.537 1.444 17.152 1.00 94.75 295 ASN A O 1
ATOM 2426 N N . THR A 1 296 ? -12.638 0.560 19.030 1.00 95.69 296 THR A N 1
ATOM 2427 C CA . THR A 1 296 ? -11.649 1.619 19.240 1.00 95.69 296 THR A CA 1
ATOM 2428 C C . THR A 1 296 ? -10.263 1.058 19.534 1.00 95.69 296 THR A C 1
ATOM 2430 O O . THR A 1 296 ? -10.130 0.120 20.317 1.00 95.69 296 THR A O 1
ATOM 2433 N N . TYR A 1 297 ? -9.224 1.690 18.997 1.00 97.06 297 TYR A N 1
ATOM 2434 C CA . TYR A 1 297 ? -7.826 1.405 19.303 1.00 97.06 297 TYR A CA 1
ATOM 2435 C C . TYR A 1 297 ? -7.078 2.712 19.575 1.00 97.06 297 TYR A C 1
ATOM 2437 O O . TYR A 1 297 ? -7.066 3.616 18.742 1.00 97.06 297 TYR A O 1
ATOM 2445 N N . ASN A 1 298 ? -6.444 2.819 20.740 1.00 97.25 298 ASN A N 1
ATOM 2446 C CA . ASN A 1 298 ? -5.692 4.010 21.114 1.00 97.25 298 ASN A CA 1
ATOM 2447 C C . ASN A 1 298 ? -4.264 3.921 20.582 1.00 97.25 298 ASN A C 1
ATOM 2449 O O . ASN A 1 298 ? -3.448 3.171 21.108 1.00 97.25 298 ASN A O 1
ATOM 2453 N N . TRP A 1 299 ? -3.955 4.728 19.572 1.00 96.62 299 TRP A N 1
ATOM 2454 C CA . TRP A 1 299 ? -2.633 4.790 18.968 1.00 96.62 299 TRP A CA 1
ATOM 2455 C C . TRP A 1 299 ? -1.860 6.014 19.465 1.00 96.62 299 TRP A C 1
ATOM 2457 O O . TRP A 1 299 ? -2.278 7.151 19.246 1.00 96.62 299 TRP A O 1
ATOM 2467 N N . THR A 1 300 ? -0.711 5.800 20.105 1.00 95.81 300 THR A N 1
ATOM 2468 C CA . THR A 1 300 ? 0.241 6.885 20.384 1.00 95.81 300 THR A CA 1
ATOM 2469 C C . THR A 1 300 ? 1.013 7.214 19.114 1.00 95.81 300 THR A C 1
ATOM 2471 O O . THR A 1 300 ? 1.758 6.378 18.599 1.00 95.81 300 THR A O 1
ATOM 2474 N N . LEU A 1 301 ? 0.845 8.435 18.611 1.00 94.19 301 LEU A N 1
ATOM 2475 C CA . LEU A 1 301 ? 1.457 8.854 17.357 1.00 94.19 301 LEU A CA 1
ATOM 2476 C C . LEU A 1 301 ? 2.983 8.902 17.486 1.00 94.19 301 LEU A C 1
ATOM 2478 O O . LEU A 1 301 ? 3.494 9.556 18.403 1.00 94.19 301 LEU A O 1
ATOM 2482 N N . PRO A 1 302 ? 3.727 8.245 16.578 1.00 92.12 302 PRO A N 1
ATOM 2483 C CA . PRO A 1 302 ? 5.176 8.254 16.643 1.00 92.12 302 PRO A CA 1
ATOM 2484 C C . PRO A 1 302 ? 5.724 9.646 16.312 1.00 92.12 302 PRO A C 1
ATOM 2486 O O . PRO A 1 302 ? 5.028 10.509 15.774 1.00 92.12 302 PRO A O 1
ATOM 2489 N N . ASN A 1 303 ? 7.001 9.860 16.621 1.00 90.81 303 ASN A N 1
ATOM 2490 C CA . ASN A 1 303 ? 7.716 11.046 16.168 1.00 90.81 303 ASN A CA 1
ATOM 2491 C C . ASN A 1 303 ? 7.969 10.921 14.656 1.00 90.81 303 ASN A C 1
ATOM 2493 O O . ASN A 1 303 ? 8.754 10.078 14.215 1.00 90.81 303 ASN A O 1
ATOM 2497 N N . ILE A 1 304 ? 7.240 11.711 13.869 1.00 86.94 304 ILE A N 1
ATOM 2498 C CA . ILE A 1 304 ? 7.253 11.676 12.407 1.00 86.94 304 ILE A CA 1
ATOM 2499 C C . ILE A 1 304 ? 7.714 13.046 11.914 1.00 86.94 304 ILE A C 1
ATOM 2501 O O . ILE A 1 304 ? 7.064 14.054 12.169 1.00 86.94 304 ILE A O 1
ATOM 2505 N N . ASN A 1 305 ? 8.807 13.072 11.156 1.00 85.62 305 ASN A N 1
ATOM 2506 C CA . ASN A 1 305 ? 9.329 14.290 10.533 1.00 85.62 305 ASN A CA 1
ATOM 2507 C C . ASN A 1 305 ? 8.742 14.511 9.124 1.00 85.62 305 ASN A C 1
ATOM 2509 O O . ASN A 1 305 ? 9.477 14.758 8.177 1.00 85.62 305 ASN A O 1
ATOM 2513 N N . GLU A 1 306 ? 7.430 14.336 8.979 1.00 88.06 306 GLU A N 1
ATOM 2514 C CA . GLU A 1 306 ? 6.689 14.443 7.718 1.00 88.06 306 GLU A CA 1
ATOM 2515 C C . GLU A 1 306 ? 5.328 15.082 8.001 1.00 88.06 306 GLU A C 1
ATOM 2517 O O . GLU A 1 306 ? 4.667 14.730 8.979 1.00 88.06 306 GLU A O 1
ATOM 2522 N N . GLU A 1 307 ? 4.879 15.993 7.139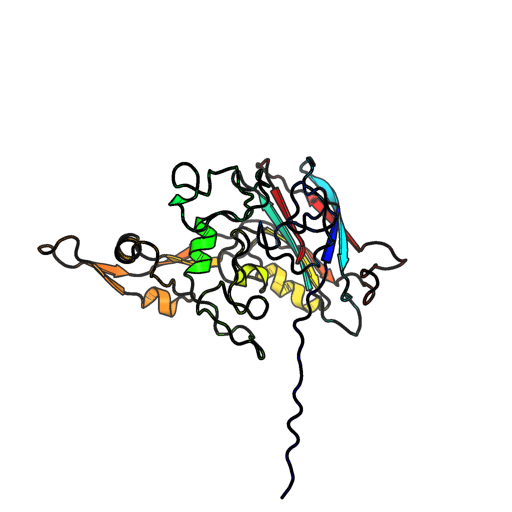 1.00 87.62 307 GLU A N 1
ATOM 2523 C CA . GLU A 1 307 ? 3.587 16.675 7.321 1.00 87.62 307 GLU A CA 1
ATOM 2524 C C . GLU A 1 307 ? 2.408 15.903 6.713 1.00 87.62 307 GLU A C 1
ATOM 2526 O O . GLU A 1 307 ? 1.256 16.123 7.085 1.00 87.62 307 GLU A O 1
ATOM 2531 N N . SER A 1 308 ? 2.678 15.021 5.746 1.00 92.56 308 SER A N 1
ATOM 2532 C CA . SER A 1 308 ? 1.648 14.307 4.989 1.00 92.56 308 SER A CA 1
ATOM 2533 C C . SER A 1 308 ? 1.666 12.823 5.317 1.00 92.56 308 SER A C 1
ATOM 2535 O O . SER A 1 308 ? 2.640 12.123 5.038 1.00 92.56 308 SER A O 1
ATOM 2537 N N . CYS A 1 309 ? 0.562 12.348 5.888 1.00 93.62 309 CYS A N 1
ATOM 2538 C CA . CYS A 1 309 ? 0.383 10.969 6.314 1.00 93.62 309 CYS A CA 1
ATOM 2539 C C . CYS A 1 309 ? -0.979 10.428 5.881 1.00 93.62 309 CYS A C 1
ATOM 2541 O O . CYS A 1 309 ? -1.961 11.162 5.779 1.00 93.62 309 CYS A O 1
ATOM 2543 N N . THR A 1 310 ? -1.044 9.119 5.682 1.00 94.50 310 THR A N 1
ATOM 2544 C CA . THR A 1 310 ? -2.276 8.368 5.461 1.00 94.50 310 THR A CA 1
ATOM 2545 C C . THR A 1 310 ? -2.317 7.182 6.417 1.00 94.50 310 THR A C 1
ATOM 2547 O O . THR A 1 310 ? -1.293 6.550 6.679 1.00 94.50 310 THR A O 1
ATOM 2550 N N . LEU A 1 311 ? -3.499 6.905 6.964 1.00 95.06 311 LEU A N 1
ATOM 2551 C CA . LEU A 1 311 ? -3.774 5.744 7.805 1.00 95.06 311 LEU A CA 1
ATOM 2552 C C . LEU A 1 311 ? -4.727 4.825 7.051 1.00 95.06 311 LEU A C 1
ATOM 2554 O O . LEU A 1 311 ? -5.700 5.287 6.446 1.00 95.06 311 LEU A O 1
ATOM 2558 N N . ARG A 1 312 ? -4.469 3.522 7.121 1.00 95.31 312 ARG A N 1
ATOM 2559 C CA . ARG A 1 312 ? -5.379 2.502 6.616 1.00 95.31 312 ARG A CA 1
ATOM 2560 C C . ARG A 1 312 ? -5.672 1.456 7.678 1.00 95.31 312 ARG A C 1
ATOM 2562 O O . ARG A 1 312 ? -4.862 1.176 8.559 1.00 95.31 312 ARG A O 1
ATOM 2569 N N . ILE A 1 313 ? -6.846 0.872 7.524 1.00 94.38 313 ILE A N 1
ATOM 2570 C CA . ILE A 1 313 ? -7.318 -0.303 8.237 1.00 94.38 313 ILE A CA 1
ATOM 2571 C C . ILE A 1 313 ? -7.720 -1.313 7.157 1.00 94.38 313 ILE A C 1
ATOM 2573 O O . ILE A 1 313 ? -8.339 -0.915 6.162 1.00 94.38 313 ILE A O 1
ATOM 2577 N N . ARG A 1 314 ? -7.330 -2.579 7.305 1.00 90.06 314 ARG A N 1
ATOM 2578 C CA . ARG A 1 314 ? -7.682 -3.662 6.373 1.00 90.06 314 ARG A CA 1
ATOM 2579 C C . ARG A 1 314 ? -8.079 -4.936 7.094 1.00 90.06 314 ARG A C 1
ATOM 2581 O O . ARG A 1 314 ? -7.590 -5.107 8.236 1.00 90.06 314 ARG A O 1
#